Protein AF-A0A356KM88-F1 (afdb_monomer)

Solvent-accessible surface area (backbone atoms only — not comparable to full-atom values): 18244 Å² total; per-residue (Å²): 140,80,83,83,80,78,80,76,78,79,74,81,75,76,65,74,49,44,30,29,30,27,67,32,78,69,39,60,29,12,76,35,85,94,43,61,76,76,49,70,46,41,50,73,47,48,37,40,30,65,42,76,56,96,64,21,31,32,26,71,49,88,92,37,82,29,23,33,57,39,91,41,42,41,86,42,89,49,52,36,36,28,30,65,33,78,65,39,62,25,12,76,37,79,47,92,89,36,58,74,75,49,73,41,52,51,68,48,68,32,28,42,76,46,74,55,88,63,20,34,29,28,45,52,82,90,50,69,33,16,33,59,44,92,44,40,41,80,49,82,50,74,85,58,74,73,72,76,70,69,71,62,73,65,62,73,71,61,60,77,43,58,83,36,47,88,42,31,37,22,37,36,23,40,55,23,25,28,58,88,60,52,69,38,48,61,54,59,14,86,84,77,66,55,35,26,27,60,52,16,41,53,32,46,55,47,37,44,50,60,41,40,32,26,37,22,47,64,49,77,46,73,28,57,84,89,44,80,60,35,44,50,36,62,59,13,43,66,20,52,94,32,65,34,29,41,34,31,40,46,40,65,88,73,50,68,62,63,36,28,36,18,38,33,33,58,86,73,53,36,73,62,16,52,52,52,30,48,57,49,41,55,46,35,24,41,50,60,52,71,56,43,64,89,28,55,67,46,75,43,71,40,89,44,46,34,49,55,17,19,54,72,54,34,68,28,39,37,35,38,28,64,35,38,52,34,20,76,85,51,39,73,72,52,47,56,53,39,44,62,39,66,78

Foldseek 3Di:
DDDDDDPDPPPPDQDFKFKKFFQAQWWFKAPDDVHDGPGIAGGGFMFIFRDDAPQWGFTQAPNDTIITHNVRIGTDPFWKKFFQDQWWFWFPDADPPGDGPGIDGGGDMFGFPDDDPQWTWTGHNPDITITGNVRIDTRCPDPPPPPPPPPCVPVLPALPQLVQAPAEEEEEQPFQQALVLDGGQDDAQPQAGDTFSVLSVLLLVVVCVSSVSNNYHYDYDHHHRPRDHDHLLRSLLSLAPGAAYEYETAAADDLPDKAKEKEAEQPQADPQQLVVRQVLLQQLCCQLVVVDCSRRPYYYYDHTSNNVNNSVHYHHYMYIHSIYCHHNPNDPVSSSSSSVSSD

Sequence (343 aa):
MAAAMVMALGTTVAAQDFSVDVTASSLNVRNGVWGSKLGSVRNGQSFVVRAQSQGWYRIDWSGREAWISGSYASRSSRPIVEVTASSLNARSGPSTGNSILVSLPRGQRYVRLDQSGSWLKIQLDSRQAWIHGDYTRAVSGGATPAPSPTPSPTPAPAPGGSDLAGLDVALDTGHGVTGSGDFDPGAVNRFNGIREYDLNREVGFRVRDLLRARGARVSLNTYPSGSVRRSLFQKGTVARGHDLFVSLHHNAFNDSAQGAEVLVHKTKTTSSSIRLAQLIQDRLVQRIFAGQSRYDRGVKRQSLGVLSGAHSQISTAVLVEGFFLDPSNVTRAKADQWVEAEA

Structure (mmCIF, N/CA/C/O backbone):
data_AF-A0A356KM88-F1
#
_entry.id   AF-A0A356KM88-F1
#
loop_
_atom_site.group_PDB
_atom_site.id
_atom_site.type_symbol
_atom_site.label_atom_id
_atom_site.label_alt_id
_atom_site.label_comp_id
_atom_site.label_asym_id
_atom_site.label_entity_id
_atom_site.label_seq_id
_atom_site.pdbx_PDB_ins_code
_atom_site.Cartn_x
_atom_site.Cartn_y
_atom_site.Cartn_z
_atom_site.occupancy
_atom_site.B_iso_or_equiv
_atom_site.auth_seq_id
_atom_site.auth_comp_id
_atom_site.auth_asym_id
_atom_site.auth_atom_id
_atom_site.pdbx_PDB_model_num
ATOM 1 N N . MET A 1 1 ? -29.422 31.177 -18.848 1.00 38.25 1 MET A N 1
ATOM 2 C CA . MET A 1 1 ? -29.739 30.522 -17.562 1.00 38.25 1 MET A CA 1
ATOM 3 C C . MET A 1 1 ? -28.651 29.499 -17.290 1.00 38.25 1 MET A C 1
ATOM 5 O O . MET A 1 1 ? -28.562 28.537 -18.037 1.00 38.25 1 MET A O 1
ATOM 9 N N . ALA A 1 2 ? -27.769 29.748 -16.323 1.00 29.42 2 ALA A N 1
ATOM 10 C CA . ALA A 1 2 ? -26.700 28.821 -15.956 1.00 29.42 2 ALA A CA 1
ATOM 11 C C . ALA A 1 2 ? -26.960 28.347 -14.525 1.00 29.42 2 ALA A C 1
ATOM 13 O O . ALA A 1 2 ? -27.056 29.159 -13.607 1.00 29.42 2 ALA A O 1
ATOM 14 N N . ALA A 1 3 ? -27.179 27.042 -14.386 1.00 29.38 3 ALA A N 1
ATOM 15 C CA . ALA A 1 3 ? -27.543 26.384 -13.144 1.00 29.38 3 ALA A CA 1
ATOM 16 C C . ALA A 1 3 ? -26.398 26.458 -12.123 1.00 29.38 3 ALA A C 1
ATOM 18 O O . ALA A 1 3 ? -25.257 26.106 -12.421 1.00 29.38 3 ALA A O 1
ATOM 19 N N . ALA A 1 4 ? -26.727 26.896 -10.909 1.00 29.59 4 ALA A N 1
ATOM 20 C CA . ALA A 1 4 ? -25.850 26.817 -9.754 1.00 29.59 4 ALA A CA 1
ATOM 21 C C . ALA A 1 4 ? -25.669 25.344 -9.356 1.00 29.59 4 ALA A C 1
ATOM 23 O O . ALA A 1 4 ? -26.616 24.674 -8.944 1.00 29.59 4 ALA A O 1
ATOM 24 N N . MET A 1 5 ? -24.447 24.835 -9.492 1.00 29.91 5 MET A N 1
ATOM 25 C CA . MET A 1 5 ? -24.063 23.514 -9.009 1.00 29.91 5 MET A CA 1
ATOM 26 C C . MET A 1 5 ? -23.824 23.614 -7.499 1.00 29.91 5 MET A C 1
ATOM 28 O O . MET A 1 5 ? -22.807 24.133 -7.043 1.00 29.91 5 MET A O 1
ATOM 32 N N . VAL A 1 6 ? -24.809 23.169 -6.721 1.00 30.30 6 VAL A N 1
ATOM 33 C CA . VAL A 1 6 ? -24.714 23.043 -5.265 1.00 30.30 6 VAL A CA 1
ATOM 34 C C . VAL A 1 6 ? -23.625 22.016 -4.950 1.00 30.30 6 VAL A C 1
ATOM 36 O O . VAL A 1 6 ? -23.785 20.826 -5.219 1.00 30.30 6 VAL A O 1
ATOM 39 N N . MET A 1 7 ? -22.502 22.471 -4.391 1.00 32.03 7 MET A N 1
ATOM 40 C CA . MET A 1 7 ? -21.515 21.586 -3.777 1.00 32.03 7 MET A CA 1
ATOM 41 C C . MET A 1 7 ? -22.131 20.989 -2.513 1.00 32.03 7 MET A C 1
ATOM 43 O O . MET A 1 7 ? -22.207 21.642 -1.473 1.00 32.03 7 MET A O 1
ATOM 47 N N . ALA A 1 8 ? -22.591 19.743 -2.610 1.00 29.30 8 ALA A N 1
ATOM 48 C CA . ALA A 1 8 ? -22.908 18.943 -1.442 1.00 29.30 8 ALA A CA 1
ATOM 49 C C . ALA A 1 8 ? -21.606 18.711 -0.662 1.00 29.30 8 ALA A C 1
ATOM 51 O O . ALA A 1 8 ? -20.727 17.965 -1.095 1.00 29.30 8 ALA A O 1
ATOM 52 N N . LEU A 1 9 ? -21.474 19.391 0.477 1.00 36.16 9 LEU A N 1
ATOM 53 C CA . LEU A 1 9 ? -20.485 19.069 1.497 1.00 36.16 9 LEU A CA 1
ATOM 54 C C . LEU A 1 9 ? -20.701 17.604 1.883 1.00 36.16 9 LEU A C 1
ATOM 56 O O . LEU A 1 9 ? -21.717 17.260 2.485 1.00 36.16 9 LEU A O 1
ATOM 60 N N . GLY A 1 10 ? -19.772 16.735 1.484 1.00 27.66 10 GLY A N 1
ATOM 61 C CA . GLY A 1 10 ? -19.782 15.332 1.871 1.00 27.66 10 GLY A CA 1
ATOM 62 C C . GLY A 1 10 ? -19.731 15.237 3.391 1.00 27.66 10 GLY A C 1
ATOM 63 O O . GLY A 1 10 ? -18.698 15.487 4.005 1.00 27.66 10 GLY A O 1
ATOM 64 N N . THR A 1 11 ? -20.861 14.900 4.003 1.00 33.84 11 THR A N 1
ATOM 65 C CA . THR A 1 11 ? -20.941 14.565 5.420 1.00 33.84 11 THR A CA 1
ATOM 66 C C . THR A 1 11 ? -20.072 13.337 5.665 1.00 33.84 11 THR A C 1
ATOM 68 O O . THR A 1 11 ? -20.355 12.261 5.134 1.00 33.84 11 THR A O 1
ATOM 71 N N . THR A 1 12 ? -19.019 13.472 6.468 1.00 32.22 12 THR A N 1
ATOM 72 C CA . THR A 1 12 ? -18.294 12.326 7.020 1.00 32.22 12 THR A CA 1
ATOM 73 C C . THR A 1 12 ? -19.253 11.532 7.900 1.00 32.22 12 THR A C 1
ATOM 75 O O . THR A 1 12 ? -19.515 11.907 9.042 1.00 32.22 12 THR A O 1
ATOM 78 N N . VAL A 1 13 ? -19.808 10.443 7.367 1.00 34.88 13 VAL A N 1
ATOM 79 C CA . VAL A 1 13 ? -20.534 9.461 8.173 1.00 34.88 13 VAL A CA 1
ATOM 80 C C . VAL A 1 13 ? -19.501 8.793 9.075 1.00 34.88 13 VAL A C 1
ATOM 82 O O . VAL A 1 13 ? -18.601 8.105 8.594 1.00 34.88 13 VAL A O 1
ATOM 85 N N . ALA A 1 14 ? -19.593 9.033 10.383 1.00 39.81 14 ALA A N 1
ATOM 86 C CA . ALA A 1 14 ? -18.799 8.311 11.366 1.00 39.81 14 ALA A CA 1
ATOM 87 C C . ALA A 1 14 ? -19.046 6.805 11.181 1.00 39.81 14 ALA A C 1
ATOM 89 O O . ALA A 1 14 ? -20.193 6.356 11.224 1.00 39.81 14 ALA A O 1
ATOM 90 N N . ALA A 1 15 ? -17.984 6.038 10.927 1.00 52.94 15 ALA A N 1
ATOM 91 C CA . ALA A 1 15 ? -18.083 4.594 10.757 1.00 52.94 15 ALA A CA 1
ATOM 92 C C . ALA A 1 15 ? -18.734 3.980 12.006 1.00 52.94 15 ALA A C 1
ATOM 94 O O . ALA A 1 15 ? -18.236 4.140 13.118 1.00 52.94 15 ALA A O 1
ATOM 95 N N . GLN A 1 16 ? -19.874 3.318 11.823 1.00 73.19 16 GLN A N 1
ATOM 96 C CA . GLN A 1 16 ? -20.602 2.674 12.908 1.00 73.19 16 GLN A CA 1
ATOM 97 C C . GLN A 1 16 ? -19.819 1.457 13.415 1.00 73.19 16 GLN A C 1
ATOM 99 O O . GLN A 1 16 ? -19.371 0.632 12.614 1.00 73.19 16 GLN A O 1
ATOM 104 N N . ASP A 1 17 ? -19.675 1.338 14.736 1.00 87.56 17 ASP A N 1
ATOM 105 C CA . ASP A 1 17 ? -19.028 0.190 15.372 1.00 87.56 17 ASP A CA 1
ATOM 106 C C . ASP A 1 17 ? -19.738 -1.126 15.013 1.00 87.56 17 ASP A C 1
ATOM 108 O O . ASP A 1 17 ? -20.970 -1.210 14.999 1.00 87.56 17 ASP A O 1
ATOM 112 N N . PHE A 1 18 ? -18.960 -2.182 14.782 1.00 91.06 18 PHE A N 1
ATOM 113 C CA . PHE A 1 18 ? -19.472 -3.542 14.591 1.00 91.06 18 PHE A CA 1
ATOM 114 C C . PHE A 1 18 ? -18.497 -4.575 15.151 1.00 91.06 18 PHE A C 1
ATOM 116 O O . PHE A 1 18 ? -17.322 -4.280 15.357 1.00 91.06 18 PHE A O 1
ATOM 123 N N . SER A 1 19 ? -18.975 -5.786 15.425 1.00 92.69 19 SER A N 1
ATOM 124 C CA . SER A 1 19 ? -18.143 -6.873 15.938 1.00 92.69 19 SER A CA 1
ATOM 125 C C . SER A 1 19 ? -17.649 -7.781 14.809 1.00 92.69 19 SER A C 1
ATOM 127 O O . SER A 1 19 ? -18.313 -7.959 13.782 1.00 92.69 19 SER A O 1
ATOM 129 N N . VAL A 1 20 ? -16.464 -8.359 14.995 1.00 94.44 20 VAL A N 1
ATOM 130 C CA . VAL A 1 20 ? -15.882 -9.372 14.104 1.00 94.44 20 VAL A CA 1
ATOM 131 C C . VAL A 1 20 ? -15.295 -10.525 14.897 1.00 94.44 20 VAL A C 1
ATOM 133 O O . VAL A 1 20 ? -14.865 -10.319 16.027 1.00 94.44 20 VAL A O 1
ATOM 136 N N . ASP A 1 21 ? -15.221 -11.701 14.279 1.00 93.69 21 ASP A N 1
ATOM 137 C CA . ASP A 1 21 ? -14.552 -12.895 14.792 1.00 93.69 21 ASP A CA 1
ATOM 138 C C . ASP A 1 21 ? -13.345 -13.245 13.917 1.00 93.69 21 ASP A C 1
ATOM 140 O O . ASP A 1 21 ? -13.461 -13.328 12.690 1.00 93.69 21 ASP A O 1
ATOM 144 N N . VAL A 1 22 ? -12.187 -13.470 14.538 1.00 93.38 22 VAL A N 1
ATOM 145 C CA . VAL A 1 22 ? -10.956 -13.869 13.844 1.00 93.38 22 VAL A CA 1
ATOM 146 C C . VAL A 1 22 ? -11.098 -15.288 13.295 1.00 93.38 22 VAL A C 1
ATOM 148 O O . VAL A 1 22 ? -11.419 -16.220 14.031 1.00 93.38 22 VAL A O 1
ATOM 151 N N . THR A 1 23 ? -10.801 -15.467 12.008 1.00 87.56 23 THR A N 1
ATOM 152 C CA . THR A 1 23 ? -10.907 -16.760 11.312 1.00 87.56 23 THR A CA 1
ATOM 153 C C . THR A 1 23 ? -9.556 -17.457 11.131 1.00 87.56 23 THR A C 1
ATOM 155 O O . THR A 1 23 ? -9.512 -18.680 11.012 1.00 87.56 23 THR A O 1
ATOM 158 N N . ALA A 1 24 ? -8.433 -16.734 11.180 1.00 73.75 24 ALA A N 1
ATOM 159 C CA . ALA A 1 24 ? -7.099 -17.333 11.083 1.00 73.75 24 ALA A CA 1
ATOM 160 C C . ALA A 1 24 ? -6.630 -17.957 12.406 1.00 73.75 24 ALA A C 1
ATOM 162 O O . ALA A 1 24 ? -6.898 -17.428 13.482 1.00 73.75 24 ALA A O 1
ATOM 163 N N . SER A 1 25 ? -5.847 -19.039 12.336 1.00 79.56 25 SER A N 1
ATOM 164 C CA . SER A 1 25 ? -5.209 -19.658 13.513 1.00 79.56 25 SER A CA 1
ATOM 165 C C . SER A 1 25 ? -4.266 -18.696 14.247 1.00 79.56 25 SER A C 1
ATOM 167 O O . SER A 1 25 ? -4.188 -18.717 15.476 1.00 79.56 25 SER A O 1
ATOM 169 N N . SER A 1 26 ? -3.594 -17.818 13.499 1.00 87.88 26 SER A N 1
ATOM 170 C CA . SER A 1 26 ? -2.797 -16.706 14.010 1.00 87.88 26 SER A CA 1
ATOM 171 C C . SER A 1 26 ? -2.882 -15.522 13.048 1.00 87.88 26 SER A C 1
ATOM 173 O O . SER A 1 26 ? -2.493 -15.625 11.885 1.00 87.88 26 SER A O 1
ATOM 175 N N . LEU A 1 27 ? -3.387 -14.391 13.533 1.00 91.38 27 LEU A N 1
ATOM 176 C CA . LEU A 1 27 ? -3.529 -13.144 12.790 1.00 91.38 27 LEU A CA 1
ATOM 177 C C . LEU A 1 27 ? -2.675 -12.064 13.442 1.00 91.38 27 LEU A C 1
ATOM 179 O O . LEU A 1 27 ? -2.798 -11.792 14.633 1.00 91.38 27 LEU A O 1
ATOM 183 N N . ASN A 1 28 ? -1.802 -11.431 12.663 1.00 91.44 28 ASN A N 1
ATOM 184 C CA . ASN A 1 28 ? -0.959 -10.353 13.167 1.00 91.44 28 ASN A CA 1
ATOM 185 C C . ASN A 1 28 ? -1.796 -9.117 13.516 1.00 91.44 28 ASN A C 1
ATOM 187 O O . ASN A 1 28 ? -2.567 -8.632 12.689 1.00 91.44 28 ASN A O 1
ATOM 191 N N . VAL A 1 29 ? -1.545 -8.573 14.702 1.00 93.50 29 VAL A N 1
ATOM 192 C CA . VAL A 1 29 ? -1.999 -7.246 15.124 1.00 93.50 29 VAL A CA 1
ATOM 193 C C . VAL A 1 29 ? -0.883 -6.253 14.824 1.00 93.50 29 VAL A C 1
ATOM 195 O O . VAL A 1 29 ? 0.285 -6.539 15.106 1.00 93.50 29 VAL A O 1
ATOM 198 N N . ARG A 1 30 ? -1.211 -5.105 14.233 1.00 92.00 30 ARG A N 1
ATOM 199 C CA . ARG A 1 30 ? -0.235 -4.112 13.759 1.00 92.00 30 ARG A CA 1
ATOM 200 C C . ARG A 1 30 ? -0.536 -2.710 14.273 1.00 92.00 30 ARG A C 1
ATOM 202 O O . ARG A 1 30 ? -1.676 -2.398 14.599 1.00 92.00 30 ARG A O 1
ATOM 209 N N . ASN A 1 31 ? 0.488 -1.860 14.318 1.00 85.38 31 ASN A N 1
ATOM 210 C CA . ASN A 1 31 ? 0.371 -0.453 14.737 1.00 85.38 31 ASN A CA 1
ATOM 211 C C . ASN A 1 31 ? -0.160 0.485 13.639 1.00 85.38 31 ASN A C 1
ATOM 213 O O . ASN A 1 31 ? -0.191 1.696 13.817 1.00 85.38 31 ASN A O 1
ATOM 217 N N . GLY A 1 32 ? -0.549 -0.076 12.502 1.00 79.31 32 GLY A N 1
ATOM 218 C CA . GLY A 1 32 ? -1.025 0.627 11.327 1.00 79.31 32 GLY A CA 1
ATOM 219 C C . GLY A 1 32 ? -1.364 -0.387 10.247 1.00 79.31 32 GLY A C 1
ATOM 220 O O . GLY A 1 32 ? -0.965 -1.557 10.329 1.00 79.31 32 GLY A O 1
ATOM 221 N N . VAL A 1 33 ? -2.068 0.063 9.218 1.00 71.62 33 VAL A N 1
ATOM 222 C CA . VAL A 1 33 ? -2.263 -0.733 8.010 1.00 71.62 33 VAL A CA 1
ATOM 223 C C . VAL A 1 33 ? -0.889 -1.055 7.412 1.00 71.62 33 VAL A C 1
ATOM 225 O O . VAL A 1 33 ? -0.062 -0.165 7.241 1.00 71.62 33 VAL A O 1
ATOM 228 N N . TRP A 1 34 ? -0.587 -2.345 7.217 1.00 59.66 34 TRP A N 1
ATOM 229 C CA . TRP A 1 34 ? 0.739 -2.839 6.786 1.00 59.66 34 TRP A CA 1
ATOM 230 C C . TRP A 1 34 ? 1.930 -2.459 7.691 1.00 59.66 34 TRP A C 1
ATOM 232 O O . TRP A 1 34 ? 3.086 -2.709 7.330 1.00 59.66 34 TRP A O 1
ATOM 242 N N . GLY A 1 35 ? 1.650 -1.907 8.876 1.00 65.06 35 GLY A N 1
ATOM 243 C CA . GLY A 1 35 ? 2.635 -1.433 9.843 1.00 65.06 35 GLY A CA 1
ATOM 244 C C . GLY A 1 35 ? 3.393 -2.556 10.551 1.00 65.06 35 GLY A C 1
ATOM 245 O O . GLY A 1 35 ? 3.260 -3.747 10.246 1.00 65.06 35 GLY A O 1
ATOM 246 N N . SER A 1 36 ? 4.200 -2.190 11.539 1.00 78.31 36 SER A N 1
ATOM 247 C CA . SER A 1 36 ? 4.955 -3.144 12.349 1.00 78.31 36 SER A CA 1
ATOM 248 C C . SER A 1 36 ? 4.024 -4.057 13.146 1.00 78.31 36 SER A C 1
ATOM 250 O O . SER A 1 36 ? 2.970 -3.641 13.633 1.00 78.31 36 SER A O 1
ATOM 252 N N . LYS A 1 37 ? 4.420 -5.327 13.287 1.00 88.94 37 LYS A N 1
ATOM 253 C CA . LYS A 1 37 ? 3.703 -6.304 14.113 1.00 88.94 37 LYS A CA 1
ATOM 254 C C . LYS A 1 37 ? 3.825 -5.908 15.588 1.00 88.94 37 LYS A C 1
ATOM 256 O O . LYS A 1 37 ? 4.931 -5.826 16.106 1.00 88.94 37 LYS A O 1
ATOM 261 N N . LEU A 1 38 ? 2.686 -5.712 16.247 1.00 88.12 38 LEU A N 1
ATOM 262 C CA . LEU A 1 38 ? 2.570 -5.515 17.696 1.00 88.12 38 LEU A CA 1
ATOM 263 C C . LEU A 1 38 ? 2.395 -6.840 18.443 1.00 88.12 38 LEU A C 1
ATOM 265 O O . LEU A 1 38 ? 2.815 -6.977 19.587 1.00 88.12 38 LEU A O 1
ATOM 269 N N . GLY A 1 39 ? 1.756 -7.815 17.798 1.00 91.19 39 GLY A N 1
ATOM 270 C CA . GLY A 1 39 ? 1.409 -9.092 18.405 1.00 91.19 39 GLY A CA 1
ATOM 271 C C . GLY A 1 39 ? 0.589 -9.955 17.456 1.00 91.19 39 GLY A C 1
ATOM 272 O O . GLY A 1 39 ? 0.636 -9.777 16.235 1.00 91.19 39 GLY A O 1
ATOM 273 N N . SER A 1 40 ? -0.163 -10.901 18.007 1.00 92.25 40 SER A N 1
ATOM 274 C CA . SER A 1 40 ? -1.085 -11.734 17.237 1.00 92.25 40 SER A CA 1
ATOM 275 C C . SER A 1 40 ? -2.317 -12.117 18.043 1.00 92.25 40 SER A C 1
ATOM 277 O O . SER A 1 40 ? -2.232 -12.286 19.257 1.00 92.25 40 SER A O 1
ATOM 279 N N . VAL A 1 41 ? -3.421 -12.321 17.336 1.00 93.06 41 VAL A N 1
ATOM 280 C CA . VAL A 1 41 ? -4.688 -12.858 17.839 1.00 93.06 41 VAL A CA 1
ATOM 281 C C . VAL A 1 41 ? -4.972 -14.201 17.170 1.00 93.06 41 VAL A C 1
ATOM 283 O O . VAL A 1 41 ? -4.368 -14.536 16.151 1.00 93.06 41 VAL A O 1
ATOM 286 N N . ARG A 1 42 ? -5.839 -15.006 17.772 1.00 92.12 42 ARG A N 1
ATOM 287 C CA . ARG A 1 42 ? -6.117 -16.395 17.397 1.00 92.12 42 ARG A CA 1
ATOM 288 C C . ARG A 1 42 ? -7.546 -16.558 16.900 1.00 92.12 42 ARG A C 1
ATOM 290 O O . ARG A 1 42 ? -8.405 -15.716 17.158 1.00 92.12 42 ARG A O 1
ATOM 297 N N . ASN A 1 43 ? -7.784 -17.679 16.230 1.00 91.88 43 ASN A N 1
ATOM 298 C CA . ASN A 1 43 ? -9.102 -18.074 15.751 1.00 91.88 43 ASN A CA 1
ATOM 299 C C . ASN A 1 43 ? -10.139 -18.028 16.890 1.00 91.88 43 ASN A C 1
ATOM 301 O O . ASN A 1 43 ? -9.851 -18.428 18.020 1.00 91.88 43 ASN A O 1
ATOM 305 N N . GLY A 1 44 ? -11.326 -17.504 16.585 1.00 88.62 44 GLY A N 1
ATOM 306 C CA . GLY A 1 44 ? -12.452 -17.401 17.512 1.00 88.62 44 GLY A CA 1
ATOM 307 C C . GLY A 1 44 ? -12.412 -16.195 18.452 1.00 88.62 44 GLY A C 1
ATOM 308 O O . GLY A 1 44 ? -13.394 -15.946 19.146 1.00 88.62 44 GLY A O 1
ATOM 309 N N . GLN A 1 45 ? -11.324 -15.418 18.479 1.00 94.00 45 GLN A N 1
ATOM 310 C CA . GLN A 1 45 ? -11.303 -14.169 19.239 1.00 94.00 45 GLN A CA 1
ATOM 311 C C . GLN A 1 45 ? -12.142 -13.095 18.542 1.00 94.00 45 GLN A C 1
ATOM 313 O O . GLN A 1 45 ? -11.994 -12.873 17.340 1.00 94.00 45 GLN A O 1
ATOM 318 N N . SER A 1 46 ? -12.990 -12.412 19.308 1.00 93.94 46 SER A N 1
ATOM 319 C CA . SER A 1 46 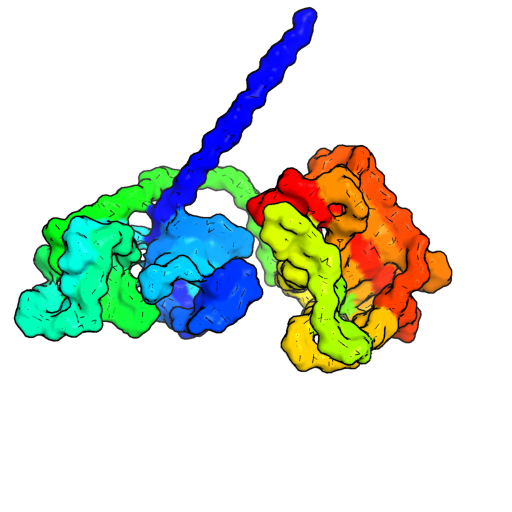? -13.872 -11.359 18.805 1.00 93.94 46 SER A CA 1
ATOM 320 C C . SER A 1 46 ? -13.368 -9.951 19.132 1.00 93.94 46 SER A C 1
ATOM 322 O O . SER A 1 46 ? -12.894 -9.704 20.239 1.00 93.94 46 SER A O 1
ATOM 324 N N . PHE A 1 47 ? -13.541 -9.003 18.210 1.00 94.19 47 PHE A N 1
ATOM 325 C CA . PHE A 1 47 ? -13.137 -7.605 18.396 1.00 94.19 47 PHE A CA 1
ATOM 326 C C . PHE A 1 47 ? -14.219 -6.626 17.957 1.00 94.19 47 PHE A C 1
ATOM 328 O O . PHE A 1 47 ? -14.984 -6.899 17.032 1.00 94.19 47 PHE A O 1
ATOM 335 N N . VAL A 1 48 ? -14.255 -5.466 18.615 1.00 92.88 48 VAL A N 1
ATOM 336 C CA . VAL A 1 48 ? -15.025 -4.309 18.152 1.00 92.88 48 VAL A CA 1
ATOM 337 C C . VAL A 1 48 ? -14.195 -3.581 17.103 1.00 92.88 48 VAL A C 1
ATOM 339 O O . VAL A 1 48 ? -13.058 -3.191 17.367 1.00 92.88 48 VAL A O 1
ATOM 342 N N . VAL A 1 49 ? -14.763 -3.384 15.920 1.00 92.69 49 VAL A N 1
ATOM 343 C CA . VAL A 1 49 ? -14.167 -2.598 14.844 1.00 92.69 49 VAL A CA 1
ATOM 344 C C . VAL A 1 49 ? -14.679 -1.169 14.931 1.00 92.69 49 VAL A C 1
ATOM 346 O O . VAL A 1 49 ? -15.882 -0.929 14.863 1.00 92.69 49 VAL A O 1
ATOM 349 N N . ARG A 1 50 ? -13.743 -0.228 15.073 1.00 87.00 50 ARG A N 1
ATOM 350 C CA . ARG A 1 50 ? -13.984 1.215 15.267 1.00 87.00 50 ARG A CA 1
ATOM 351 C C . ARG A 1 50 ? -13.720 2.041 14.009 1.00 87.00 50 ARG A C 1
ATOM 353 O O . ARG A 1 50 ? -14.010 3.232 13.970 1.00 87.00 50 ARG A O 1
ATOM 360 N N . ALA A 1 51 ? -13.052 1.448 13.024 1.00 81.69 51 ALA A N 1
ATOM 361 C CA . ALA A 1 51 ? -12.857 1.994 11.687 1.00 81.69 51 ALA A CA 1
ATOM 362 C C . ALA A 1 51 ? -12.405 0.880 10.742 1.00 81.69 51 ALA A C 1
ATOM 364 O O . ALA A 1 51 ? -11.898 -0.158 11.173 1.00 81.69 51 ALA A O 1
ATOM 365 N N . GLN A 1 52 ? -12.544 1.120 9.446 1.00 82.31 52 GLN A N 1
ATOM 366 C CA . GLN A 1 52 ? -11.972 0.274 8.411 1.00 82.31 52 GLN A CA 1
ATOM 367 C C . GLN A 1 52 ? -11.120 1.147 7.497 1.00 82.31 52 GLN A C 1
ATOM 369 O O . GLN A 1 52 ? -11.483 2.289 7.224 1.00 82.31 52 GLN A O 1
ATOM 374 N N . SER A 1 53 ? -9.995 0.617 7.034 1.00 71.75 53 SER A N 1
ATOM 375 C CA . SER A 1 53 ? -9.157 1.272 6.034 1.00 71.75 53 SER A CA 1
ATOM 376 C C . SER A 1 53 ? -8.403 0.206 5.252 1.00 71.75 53 SER A C 1
ATOM 378 O O . SER A 1 53 ? -7.773 -0.658 5.858 1.00 71.75 53 SER A O 1
ATOM 380 N N . GLN A 1 54 ? -8.490 0.239 3.920 1.00 58.03 54 GLN A N 1
ATOM 381 C CA . GLN A 1 54 ? -7.663 -0.582 3.020 1.00 58.03 54 GLN A CA 1
ATOM 382 C C . GLN A 1 54 ? -7.738 -2.101 3.289 1.00 58.03 54 GLN A C 1
ATOM 384 O O . GLN A 1 54 ? -6.733 -2.808 3.260 1.00 58.03 54 GLN A O 1
ATOM 389 N N . GLY A 1 55 ? -8.923 -2.616 3.634 1.00 72.62 55 GLY A N 1
ATOM 390 C CA . GLY A 1 55 ? -9.109 -4.032 3.984 1.00 72.62 55 GLY A CA 1
ATOM 391 C C . GLY A 1 55 ? -8.587 -4.419 5.374 1.00 72.62 55 GLY A C 1
ATOM 392 O O . GLY A 1 55 ? -8.569 -5.600 5.714 1.00 72.62 55 GLY A O 1
ATOM 393 N N . TRP A 1 56 ? -8.186 -3.450 6.196 1.00 85.94 56 TRP A N 1
ATOM 394 C CA . TRP A 1 56 ? -7.840 -3.636 7.601 1.00 85.94 56 TRP A CA 1
ATOM 395 C C . TRP A 1 56 ? -8.932 -3.078 8.504 1.00 85.94 56 TRP A C 1
ATOM 397 O O . TRP A 1 56 ? -9.555 -2.051 8.225 1.00 85.94 56 TRP A O 1
ATOM 407 N N . TYR A 1 57 ? -9.141 -3.756 9.624 1.00 93.88 57 TYR A N 1
ATOM 408 C CA . TYR A 1 57 ? -10.036 -3.328 10.682 1.00 93.88 57 TYR A CA 1
ATOM 409 C C . TYR A 1 57 ? -9.225 -2.720 11.812 1.00 93.88 57 TYR A C 1
ATOM 411 O O . TYR A 1 57 ? -8.319 -3.362 12.352 1.00 93.88 57 TYR A O 1
ATOM 419 N N . ARG A 1 58 ? -9.572 -1.483 12.169 1.00 92.94 58 ARG A N 1
ATOM 420 C CA . ARG A 1 58 ? -9.076 -0.839 13.376 1.00 92.94 58 ARG A CA 1
ATOM 421 C C . ARG A 1 58 ? -9.873 -1.364 14.558 1.00 92.94 58 ARG A C 1
ATOM 423 O O . ARG A 1 58 ? -11.086 -1.156 14.629 1.00 92.94 58 ARG A O 1
ATOM 430 N N . ILE A 1 59 ? -9.180 -2.030 15.461 1.00 93.06 59 ILE A N 1
ATOM 431 C CA . ILE A 1 59 ? -9.720 -2.624 16.676 1.00 93.06 59 ILE A CA 1
ATOM 432 C C . ILE A 1 59 ? -9.142 -1.917 17.899 1.00 93.06 59 ILE A C 1
ATOM 434 O O . ILE A 1 59 ? -8.032 -1.383 17.852 1.00 93.06 59 ILE A O 1
ATOM 438 N N . ASP A 1 60 ? -9.880 -1.960 19.002 1.00 83.69 60 ASP A N 1
ATOM 439 C CA . ASP A 1 60 ? -9.296 -1.722 20.318 1.00 83.69 60 ASP A CA 1
ATOM 440 C C . ASP A 1 60 ? -8.605 -3.012 20.780 1.00 83.69 60 ASP A C 1
ATOM 442 O O . ASP A 1 60 ? -9.232 -4.069 20.867 1.00 83.69 60 ASP A O 1
ATOM 446 N N . TRP A 1 61 ? -7.304 -2.932 21.051 1.00 84.75 61 TRP A N 1
ATOM 447 C CA . TRP A 1 61 ? -6.475 -4.053 21.490 1.00 84.75 61 TRP A CA 1
ATOM 448 C C . TRP A 1 61 ? -5.582 -3.599 22.644 1.00 84.75 61 TRP A C 1
ATOM 450 O O . TRP A 1 61 ? -4.752 -2.711 22.481 1.00 84.75 61 TRP A O 1
ATOM 460 N N . SER A 1 62 ? -5.748 -4.167 23.835 1.00 73.44 62 SER A N 1
ATOM 461 C CA . SER A 1 62 ? -5.038 -3.776 25.065 1.00 73.44 62 SER A CA 1
ATOM 462 C C . SER A 1 62 ? -5.191 -2.300 25.428 1.00 73.44 62 SER A C 1
ATOM 464 O O . SER A 1 62 ? -4.234 -1.661 25.863 1.00 73.44 62 SER A O 1
ATOM 466 N N . GLY A 1 63 ? -6.384 -1.737 25.218 1.00 71.56 63 GLY A N 1
ATOM 467 C CA . GLY A 1 63 ? -6.666 -0.328 25.513 1.00 71.56 63 GLY A CA 1
ATOM 468 C C . GLY A 1 63 ? -5.979 0.671 24.573 1.00 71.56 63 GLY A C 1
ATOM 469 O O . GLY A 1 63 ? -5.949 1.858 24.883 1.00 71.56 63 GLY A O 1
ATOM 470 N N . ARG A 1 64 ? -5.434 0.208 23.441 1.00 79.19 64 ARG A N 1
ATOM 471 C CA . ARG A 1 64 ? -4.866 1.039 22.370 1.00 79.19 64 ARG A CA 1
ATOM 472 C C . ARG A 1 64 ? -5.475 0.673 21.024 1.00 79.19 64 ARG A C 1
ATOM 474 O O . ARG A 1 64 ? -5.930 -0.451 20.822 1.00 79.19 64 ARG A O 1
ATOM 481 N N . GLU A 1 65 ? -5.422 1.613 20.090 1.00 86.44 65 GLU A N 1
ATOM 482 C CA . GLU A 1 65 ? -5.811 1.349 18.709 1.00 86.44 65 GLU A CA 1
ATOM 483 C C . GLU A 1 65 ? -4.786 0.429 18.030 1.00 86.44 65 GLU A C 1
ATOM 485 O O . GLU A 1 65 ? -3.572 0.631 18.133 1.00 86.44 65 GLU A O 1
ATOM 490 N N . ALA A 1 66 ? -5.277 -0.579 17.316 1.00 93.25 66 ALA A N 1
ATOM 491 C CA . ALA A 1 66 ? -4.459 -1.476 16.514 1.00 93.25 66 ALA A CA 1
ATOM 492 C C . ALA A 1 66 ? -5.209 -1.943 15.263 1.00 93.25 66 ALA A C 1
ATOM 494 O O . ALA A 1 66 ? -6.412 -1.739 15.127 1.00 93.25 66 ALA A O 1
ATOM 495 N N . TRP A 1 67 ? -4.494 -2.584 14.342 1.00 93.75 67 TRP A N 1
ATOM 496 C CA . TRP A 1 67 ? -5.028 -3.000 13.049 1.00 93.75 67 TRP A CA 1
ATOM 497 C C . TRP A 1 67 ? -4.864 -4.501 12.831 1.00 93.75 67 TRP A C 1
ATOM 499 O O . TRP A 1 67 ? -3.779 -5.053 13.028 1.00 93.75 67 TRP A O 1
ATOM 509 N N . ILE A 1 68 ? -5.933 -5.150 12.373 1.00 93.94 68 ILE A N 1
ATOM 510 C CA . ILE A 1 68 ? -5.932 -6.540 11.900 1.00 93.94 68 ILE A CA 1
ATOM 511 C C . ILE A 1 68 ? -6.427 -6.596 10.457 1.00 93.94 68 ILE A C 1
ATOM 513 O O . ILE A 1 68 ? -7.214 -5.753 10.033 1.00 93.94 68 ILE A O 1
ATOM 517 N N . SER A 1 69 ? -5.965 -7.574 9.683 1.00 88.25 69 SER A N 1
ATOM 518 C CA . SER A 1 69 ? -6.437 -7.734 8.306 1.00 88.25 69 SER A CA 1
ATOM 519 C C . SER A 1 69 ? -7.868 -8.276 8.316 1.00 88.25 69 SER A C 1
ATOM 521 O O . SER A 1 69 ? -8.141 -9.319 8.912 1.00 88.25 69 SER A O 1
ATOM 523 N N . GLY A 1 70 ? -8.773 -7.560 7.649 1.00 87.88 70 GLY A N 1
ATOM 524 C CA . GLY A 1 70 ? -10.184 -7.914 7.528 1.00 87.88 70 GLY A CA 1
ATOM 525 C C . GLY A 1 70 ? -10.412 -9.207 6.747 1.00 87.88 70 GLY A C 1
ATOM 526 O O . GLY A 1 70 ? -11.380 -9.903 7.014 1.00 87.88 70 GLY A O 1
ATOM 527 N N . SER A 1 71 ? -9.483 -9.611 5.874 1.00 81.94 71 SER A N 1
ATOM 528 C CA . SER A 1 71 ? -9.540 -10.898 5.157 1.00 81.94 71 SER A CA 1
ATOM 529 C C . SER A 1 71 ? -9.495 -12.119 6.084 1.00 81.94 71 SER A C 1
ATOM 531 O O . SER A 1 71 ? -9.872 -13.215 5.682 1.00 81.94 71 SER A O 1
ATOM 533 N N . TYR A 1 72 ? -9.035 -11.933 7.323 1.00 87.94 72 TYR A N 1
ATOM 534 C CA . TYR A 1 72 ? -8.956 -12.972 8.352 1.00 87.94 72 TYR A CA 1
ATOM 535 C C . TYR A 1 72 ? -9.914 -12.704 9.520 1.00 87.94 72 TYR A C 1
ATOM 537 O O . TYR A 1 72 ? -9.691 -13.181 10.638 1.00 87.94 72 TYR A O 1
ATOM 545 N N . ALA A 1 73 ? -10.965 -11.922 9.272 1.00 91.12 73 ALA A N 1
ATOM 546 C CA . ALA A 1 73 ? -12.009 -11.613 10.229 1.00 91.12 73 ALA A CA 1
ATOM 547 C C . ALA A 1 73 ? -13.386 -11.674 9.550 1.00 91.12 73 ALA A C 1
ATOM 549 O O . ALA A 1 73 ? -13.581 -11.186 8.443 1.00 91.12 73 ALA A O 1
ATOM 550 N N . SER A 1 74 ? -14.359 -12.276 10.223 1.00 89.88 74 SER A N 1
ATOM 551 C CA . SER A 1 74 ? -15.741 -12.381 9.746 1.00 89.88 74 SER A CA 1
ATOM 552 C C . SER A 1 74 ? -16.648 -11.486 10.577 1.00 89.88 74 SER A C 1
ATOM 554 O O . SER A 1 74 ? -16.445 -11.355 11.782 1.00 89.88 74 SER A O 1
ATOM 556 N N . ARG A 1 75 ? -17.633 -10.831 9.954 1.00 90.25 75 ARG A N 1
ATOM 557 C CA . ARG A 1 75 ? -18.580 -9.975 10.682 1.00 90.25 75 ARG A CA 1
ATOM 558 C C . ARG A 1 75 ? -19.422 -10.829 11.630 1.00 90.25 75 ARG A C 1
ATOM 560 O O . ARG A 1 75 ? -19.958 -11.854 11.221 1.00 90.25 75 ARG A O 1
ATOM 567 N N . SER A 1 76 ? -19.540 -10.385 12.875 1.00 89.38 76 SER A N 1
ATOM 568 C CA . SER A 1 76 ? -20.274 -11.078 13.930 1.00 89.38 76 SER A CA 1
ATOM 569 C C . SER A 1 76 ? -21.589 -10.354 14.227 1.00 89.38 76 SER A C 1
ATOM 571 O O . SER A 1 76 ? -21.687 -9.135 14.093 1.00 89.38 76 SER A O 1
ATOM 573 N N . SER A 1 77 ? -22.612 -11.101 14.641 1.00 89.12 77 SER A N 1
ATOM 574 C CA . SER A 1 77 ? -23.868 -10.549 15.174 1.00 89.12 77 SER A CA 1
ATOM 575 C C . SER A 1 77 ? -23.810 -10.334 16.690 1.00 89.12 77 SER A C 1
ATOM 577 O O . SER A 1 77 ? -24.799 -9.937 17.308 1.00 89.12 77 SER A O 1
ATOM 579 N N . ARG A 1 78 ? -22.652 -10.603 17.312 1.00 90.19 78 ARG A N 1
ATOM 580 C CA . ARG A 1 78 ? -22.471 -10.463 18.756 1.00 90.19 78 ARG A CA 1
ATOM 581 C C . ARG A 1 78 ? -22.649 -9.004 19.197 1.00 90.19 78 ARG A C 1
ATOM 583 O O . ARG A 1 78 ? -22.021 -8.121 18.603 1.00 90.19 78 ARG A O 1
ATOM 590 N N . PRO A 1 79 ? -23.439 -8.744 20.255 1.00 92.38 79 PRO A N 1
ATOM 591 C CA . PRO A 1 79 ? -23.656 -7.398 20.769 1.00 92.38 79 PRO A CA 1
ATOM 592 C C . PRO A 1 79 ? -22.366 -6.736 21.247 1.00 92.38 79 PRO A C 1
ATOM 594 O O . PRO A 1 79 ? -21.442 -7.405 21.713 1.00 92.38 79 PRO A O 1
ATOM 597 N N . ILE A 1 80 ? -22.341 -5.408 21.197 1.00 92.62 80 ILE A N 1
ATOM 598 C CA . ILE A 1 80 ? -21.263 -4.590 21.752 1.00 92.62 80 ILE A CA 1
ATOM 599 C C . ILE A 1 80 ? -21.774 -3.929 23.028 1.00 92.62 80 I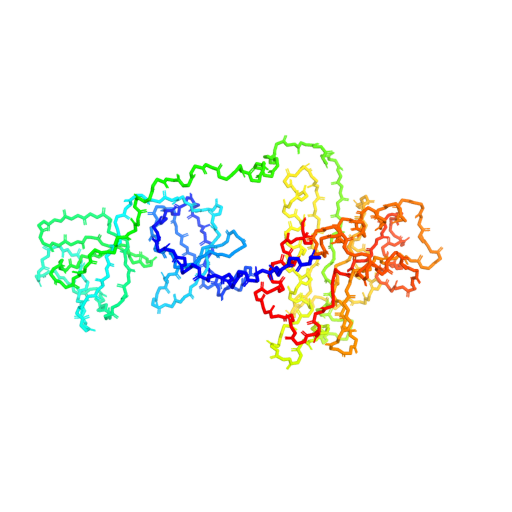LE A C 1
ATOM 601 O O . ILE A 1 80 ? -22.892 -3.412 23.068 1.00 92.62 80 ILE A O 1
ATOM 605 N N . VAL A 1 81 ? -20.947 -3.931 24.067 1.00 94.00 81 VAL A N 1
ATOM 606 C CA . VAL A 1 81 ? -21.222 -3.239 25.328 1.00 94.00 81 VAL A CA 1
ATOM 607 C C . VAL A 1 81 ? -20.144 -2.208 25.609 1.00 94.00 81 VAL A C 1
ATOM 609 O O . VAL A 1 81 ? -18.963 -2.469 25.394 1.00 94.00 81 VAL A O 1
ATOM 612 N N . GLU A 1 82 ? -20.552 -1.034 26.079 1.00 92.44 82 GLU A N 1
ATOM 613 C CA . GLU A 1 82 ? -19.661 0.049 26.494 1.00 92.44 82 GLU A CA 1
ATOM 614 C C . GLU A 1 82 ? -19.692 0.199 28.012 1.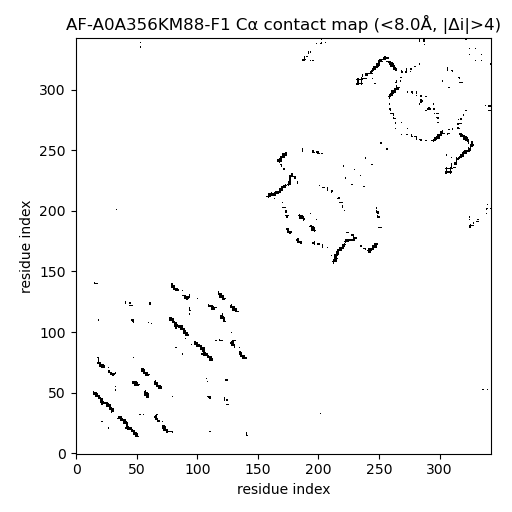00 92.44 82 GLU A C 1
ATOM 616 O O . GLU A 1 82 ? -20.770 0.241 28.605 1.00 92.44 82 GLU A O 1
ATOM 621 N N . VAL A 1 83 ? -18.521 0.310 28.635 1.00 93.75 83 VAL A N 1
ATOM 622 C CA . VAL A 1 83 ? -18.381 0.523 30.079 1.00 93.75 83 VAL A CA 1
ATOM 623 C C . VAL A 1 83 ? -18.841 1.932 30.458 1.00 93.75 83 VAL A C 1
ATOM 625 O O . VAL A 1 83 ? -18.349 2.923 29.918 1.00 93.75 83 VAL A O 1
ATOM 628 N N . THR A 1 84 ? -19.758 2.040 31.419 1.00 92.94 84 THR A N 1
ATOM 629 C CA . THR A 1 84 ? -20.278 3.322 31.921 1.00 92.94 84 THR A CA 1
ATOM 630 C C . THR A 1 84 ? -19.665 3.725 33.264 1.00 92.94 84 THR A C 1
ATOM 632 O O . THR A 1 84 ? -19.588 4.916 33.554 1.00 92.94 84 THR A O 1
ATOM 635 N N . ALA A 1 85 ? -19.172 2.794 34.082 1.00 87.19 85 ALA A N 1
ATOM 636 C CA . ALA A 1 85 ? -18.467 3.134 35.323 1.00 87.19 85 ALA A CA 1
ATOM 637 C C . ALA A 1 85 ? -17.078 3.739 35.047 1.00 87.19 85 ALA A C 1
ATOM 639 O O . ALA A 1 85 ? -16.453 3.413 34.045 1.00 87.19 85 ALA A O 1
ATOM 640 N N . SER A 1 86 ? -16.572 4.593 35.947 1.00 83.56 86 SER A N 1
ATOM 641 C CA . SER A 1 86 ? -15.198 5.132 35.876 1.00 83.56 86 SER A CA 1
ATOM 642 C C . SER A 1 86 ? -14.130 4.032 35.903 1.00 83.56 86 SER A C 1
ATOM 644 O O . SER A 1 86 ? -13.083 4.170 35.276 1.00 83.56 86 SER A O 1
ATOM 646 N N . SER A 1 87 ? -14.422 2.944 36.614 1.00 87.44 87 SER A N 1
ATOM 647 C CA . SER A 1 87 ? -13.583 1.763 36.784 1.00 87.44 87 SER A CA 1
ATOM 648 C C . SER A 1 87 ? -14.504 0.561 37.003 1.00 87.44 87 SER A C 1
ATOM 650 O O . SER A 1 87 ? -15.292 0.554 37.951 1.00 87.44 87 SER A O 1
ATOM 652 N N . LEU A 1 88 ? -14.455 -0.430 36.111 1.00 93.69 88 LEU A N 1
ATOM 653 C CA . LEU A 1 88 ? -15.280 -1.637 36.164 1.00 93.69 88 LEU A CA 1
ATOM 654 C C . LEU A 1 88 ? -14.407 -2.883 36.282 1.00 93.69 88 LEU A C 1
ATOM 656 O O . LEU A 1 88 ? -13.652 -3.222 35.376 1.00 93.69 88 LEU A O 1
ATOM 660 N N . ASN A 1 89 ? -14.565 -3.618 37.379 1.00 95.69 89 ASN A N 1
ATOM 661 C CA . ASN A 1 89 ? -13.851 -4.873 37.584 1.00 95.69 89 ASN A CA 1
ATOM 662 C C . ASN A 1 89 ? -14.339 -5.959 36.616 1.00 95.69 89 ASN A C 1
ATOM 664 O O . ASN A 1 89 ? -15.499 -6.371 36.670 1.00 95.69 89 ASN A O 1
ATOM 668 N N . ALA A 1 90 ? -13.423 -6.477 35.801 1.00 94.88 90 ALA A N 1
ATOM 669 C CA . ALA A 1 90 ? -13.612 -7.684 35.013 1.00 94.88 90 ALA A CA 1
ATOM 670 C C . ALA A 1 90 ? -13.056 -8.886 35.780 1.00 94.88 90 ALA A C 1
ATOM 672 O O . ALA A 1 90 ? -11.902 -8.887 36.215 1.00 94.88 90 ALA A O 1
ATOM 673 N N . ARG A 1 91 ? -13.887 -9.907 35.976 1.00 97.31 91 ARG A N 1
ATOM 674 C CA . ARG A 1 91 ? -13.640 -11.028 36.888 1.00 97.31 91 ARG A CA 1
ATOM 675 C C . ARG A 1 91 ? -13.519 -12.358 36.156 1.00 97.31 91 ARG A C 1
ATOM 677 O O . ARG A 1 91 ? -13.931 -12.490 35.006 1.00 97.31 91 ARG A O 1
ATOM 684 N N . SER A 1 92 ? -12.969 -13.356 36.841 1.00 95.00 92 SER A N 1
ATOM 685 C CA . SER A 1 92 ? -12.819 -14.726 36.329 1.00 95.00 92 SER A CA 1
ATOM 686 C C . SER A 1 92 ? -14.142 -15.487 36.181 1.00 95.00 92 SER A C 1
ATOM 688 O O . SER A 1 92 ? -14.210 -16.427 35.393 1.00 95.00 92 SER A O 1
ATOM 690 N N . GLY A 1 93 ? -15.210 -15.050 36.853 1.00 95.19 93 GLY A N 1
ATOM 691 C CA . GLY A 1 93 ? -16.538 -15.662 36.787 1.00 95.19 93 GLY A CA 1
ATOM 692 C C . GLY A 1 93 ? -17.669 -14.673 37.114 1.00 95.19 93 GLY A C 1
ATOM 693 O O . GLY A 1 93 ? -17.390 -13.568 37.592 1.00 95.19 93 GLY A O 1
ATOM 694 N N . PRO A 1 94 ? -18.941 -15.061 36.904 1.00 97.06 94 PRO A N 1
ATOM 695 C CA . PRO A 1 94 ? -20.116 -14.199 37.057 1.00 97.06 94 PRO A CA 1
ATOM 696 C C . PRO A 1 94 ? -20.538 -14.025 38.531 1.00 97.06 94 PRO A C 1
ATOM 698 O O . PRO A 1 94 ? -21.651 -14.363 38.923 1.00 97.06 94 PRO A O 1
ATOM 701 N N . SER A 1 95 ? -19.626 -13.551 39.385 1.00 94.56 95 SER A N 1
ATOM 702 C CA . SER A 1 95 ? -19.903 -13.254 40.800 1.00 94.56 95 SER A CA 1
ATOM 703 C C . SER A 1 95 ? -18.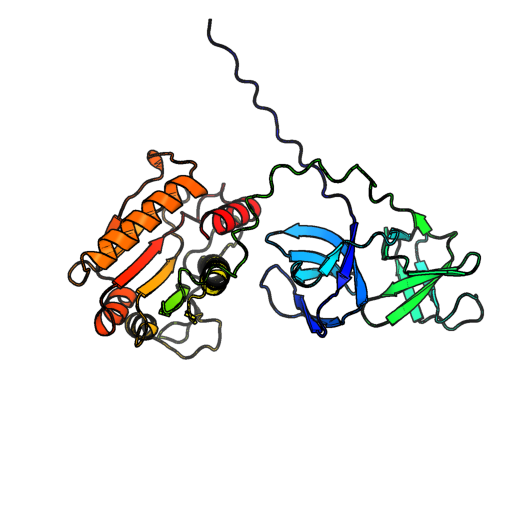867 -12.288 41.377 1.00 94.56 95 SER A C 1
ATOM 705 O O . SER A 1 95 ? -17.708 -12.278 40.959 1.00 94.56 95 SER A O 1
ATOM 707 N N . THR A 1 96 ? -19.263 -11.504 42.381 1.00 91.81 96 THR A N 1
ATOM 708 C CA . THR A 1 96 ? -18.372 -10.611 43.137 1.00 91.81 96 THR A CA 1
ATOM 709 C C . THR A 1 96 ? -17.321 -11.363 43.956 1.00 91.81 96 THR A C 1
ATOM 711 O O . THR A 1 96 ? -16.290 -10.772 44.276 1.00 91.81 96 THR A O 1
ATOM 714 N N . GLY A 1 97 ? -17.535 -12.654 44.238 1.00 92.50 97 GLY A N 1
ATOM 715 C CA . GLY A 1 97 ? -16.556 -13.527 44.894 1.00 92.50 97 GLY A CA 1
ATOM 716 C C . GLY A 1 97 ? -15.440 -14.032 43.971 1.00 92.50 97 GLY A C 1
ATOM 717 O O . GLY A 1 97 ? -14.420 -14.512 44.453 1.00 92.50 97 GLY A O 1
ATOM 718 N N . ASN A 1 98 ? -15.596 -13.908 42.647 1.00 95.69 98 ASN A N 1
ATOM 719 C CA . ASN A 1 98 ? -14.560 -14.312 41.698 1.00 95.69 98 ASN A CA 1
ATOM 720 C C . ASN A 1 98 ? -13.410 -13.302 41.648 1.00 95.69 98 ASN A C 1
ATOM 722 O O . ASN A 1 98 ? -13.618 -12.086 41.762 1.00 95.69 98 ASN A O 1
ATOM 726 N N . SER A 1 99 ? -12.199 -13.811 41.409 1.00 93.25 99 SER A N 1
ATOM 727 C CA . SER A 1 99 ? -10.982 -13.003 41.318 1.00 93.25 99 SER A CA 1
ATOM 728 C C . SER A 1 99 ? -11.088 -11.921 40.241 1.00 93.25 99 SER A C 1
ATOM 730 O O . SER A 1 99 ? -11.600 -12.151 39.141 1.00 93.25 99 SER A O 1
ATOM 732 N N . ILE A 1 100 ? -10.598 -10.723 40.564 1.00 95.06 100 ILE A N 1
ATOM 733 C CA . ILE A 1 100 ? -10.509 -9.605 39.622 1.00 95.06 100 ILE A CA 1
ATOM 734 C C . ILE A 1 100 ? -9.324 -9.869 38.691 1.00 95.06 100 ILE A C 1
ATOM 736 O O . ILE A 1 100 ? -8.201 -10.066 39.147 1.00 95.06 100 ILE A O 1
ATOM 740 N N . LEU A 1 101 ? -9.579 -9.884 37.385 1.00 90.19 101 LEU A N 1
ATOM 741 C CA . LEU A 1 101 ? -8.562 -10.090 36.356 1.00 90.19 101 LEU A CA 1
ATOM 742 C C . LEU A 1 101 ? -7.945 -8.772 35.886 1.00 90.19 101 LEU A C 1
ATOM 744 O O . LEU A 1 101 ? -6.752 -8.735 35.584 1.00 90.19 101 LEU A O 1
ATOM 748 N N . VAL A 1 102 ? -8.772 -7.732 35.751 1.00 91.06 102 VAL A N 1
ATOM 749 C CA . VAL A 1 102 ? -8.393 -6.386 35.296 1.00 91.06 102 VAL A CA 1
ATOM 750 C C . VAL A 1 102 ? -9.504 -5.388 35.651 1.00 91.06 102 VAL A C 1
ATOM 752 O O . VAL A 1 102 ? -10.660 -5.789 35.796 1.00 91.06 102 VAL A O 1
ATOM 755 N N . SER A 1 103 ? -9.171 -4.100 35.769 1.00 90.00 103 SER A N 1
ATOM 756 C CA . SER A 1 103 ? -10.168 -3.024 35.797 1.00 90.00 103 SER A CA 1
ATOM 757 C C . SER A 1 103 ? -10.272 -2.337 34.434 1.00 90.00 103 SER A C 1
ATOM 759 O O . SER A 1 103 ? -9.258 -2.018 33.812 1.00 90.00 103 SER A O 1
ATOM 761 N N . LEU A 1 104 ? -11.501 -2.130 33.969 1.00 90.00 104 LEU A N 1
ATOM 762 C CA . LEU A 1 104 ? -11.827 -1.527 32.684 1.00 90.00 104 LEU A CA 1
ATOM 763 C C . LEU A 1 104 ? -12.214 -0.054 32.886 1.00 90.00 104 LEU A C 1
ATOM 765 O O . LEU A 1 104 ? -13.082 0.219 33.720 1.00 90.00 104 LEU A O 1
ATOM 769 N N . PRO A 1 105 ? -11.626 0.893 32.138 1.00 88.50 105 PRO A N 1
ATOM 770 C CA . PRO A 1 105 ? -12.008 2.296 32.240 1.00 88.50 105 PRO A CA 1
ATOM 771 C C . PRO A 1 105 ? -13.388 2.565 31.618 1.00 88.50 105 PRO A C 1
ATOM 773 O O . PRO A 1 105 ? -13.958 1.729 30.909 1.00 88.50 105 PRO A O 1
ATOM 776 N N . ARG A 1 106 ? -13.920 3.765 31.876 1.00 88.50 106 ARG A N 1
ATOM 777 C CA . ARG A 1 106 ? -15.145 4.261 31.235 1.00 88.50 106 ARG A CA 1
ATOM 778 C C . ARG A 1 106 ? -14.946 4.463 29.734 1.00 88.50 106 ARG A C 1
ATOM 780 O O . ARG A 1 106 ? -13.992 5.107 29.311 1.00 88.50 106 ARG A O 1
ATOM 787 N N . GLY A 1 107 ? -15.930 4.036 28.946 1.00 86.88 107 GLY A N 1
ATOM 788 C CA . GLY A 1 107 ? -15.995 4.260 27.501 1.00 86.88 107 GLY A CA 1
ATOM 789 C C . GLY A 1 107 ? -15.378 3.142 26.661 1.00 86.88 107 GLY A C 1
ATOM 790 O O . GLY A 1 107 ? -15.580 3.119 25.447 1.00 86.88 107 GLY A O 1
ATOM 791 N N . GLN A 1 108 ? -14.671 2.188 27.274 1.00 89.25 108 GLN A N 1
ATOM 792 C CA . GLN A 1 108 ? -14.159 1.019 26.564 1.00 89.25 108 GLN A CA 1
ATOM 793 C C . GLN A 1 108 ? -15.307 0.125 26.102 1.00 89.25 108 GLN A C 1
ATOM 795 O O . GLN A 1 108 ? -16.292 -0.079 26.817 1.00 89.25 108 GLN A O 1
ATOM 800 N N . ARG A 1 109 ? -15.157 -0.414 24.890 1.00 91.19 109 ARG A N 1
ATOM 801 C CA . ARG A 1 109 ? -16.162 -1.236 24.220 1.00 91.19 109 ARG A CA 1
ATOM 802 C C . ARG A 1 109 ? -15.657 -2.655 24.046 1.00 91.19 109 ARG A C 1
ATOM 804 O O . ARG A 1 109 ? -14.511 -2.862 23.661 1.00 91.19 109 ARG A O 1
ATOM 811 N N . TYR A 1 110 ? -16.535 -3.621 24.285 1.00 93.38 110 TYR A N 1
ATOM 812 C CA . TYR A 1 110 ? -16.213 -5.039 24.175 1.00 93.38 110 TYR A CA 1
ATOM 813 C C . TYR A 1 110 ? -17.332 -5.807 23.489 1.00 93.38 110 TYR A C 1
ATOM 815 O O . TYR A 1 110 ? -18.513 -5.478 23.623 1.00 93.38 110 TYR A O 1
ATOM 823 N N . VAL A 1 111 ? -16.954 -6.868 22.779 1.00 93.69 111 VAL A N 1
ATOM 824 C CA . VAL A 1 111 ? -17.913 -7.830 22.239 1.00 93.69 111 VAL A CA 1
ATOM 825 C C . VAL A 1 111 ? -18.442 -8.687 23.388 1.00 93.69 111 VAL A C 1
ATOM 827 O O . VAL A 1 111 ? -17.658 -9.308 24.112 1.00 93.69 111 VAL A O 1
ATOM 830 N N . ARG A 1 112 ? -19.768 -8.733 23.549 1.00 95.31 112 ARG A N 1
ATOM 831 C CA . ARG A 1 112 ? -20.446 -9.626 24.491 1.00 95.31 112 ARG A CA 1
ATOM 832 C C . ARG A 1 112 ? -20.510 -11.028 23.895 1.00 95.31 112 ARG A C 1
ATOM 834 O O . ARG A 1 112 ? -21.185 -11.257 22.894 1.00 95.31 112 ARG A O 1
ATOM 841 N N . LEU A 1 113 ? -19.815 -11.955 24.538 1.00 95.12 113 LEU A N 1
ATOM 842 C CA . LEU A 1 113 ? -19.758 -13.361 24.158 1.00 95.12 113 LEU A CA 1
ATOM 843 C C . LEU A 1 113 ? -20.927 -14.161 24.728 1.00 95.12 113 LEU A C 1
ATOM 845 O O . LEU A 1 113 ? -21.410 -15.065 24.056 1.00 95.12 113 LEU A O 1
ATOM 849 N N . ASP A 1 114 ? -21.342 -13.841 25.956 1.00 95.25 114 ASP A N 1
ATOM 850 C CA . ASP A 1 114 ? -22.371 -14.577 26.696 1.00 95.25 114 ASP A CA 1
ATOM 851 C C . ASP A 1 114 ? -22.953 -13.730 27.847 1.00 95.25 114 ASP A C 1
ATOM 853 O O . ASP A 1 114 ? -22.441 -12.644 28.148 1.00 95.25 114 ASP A O 1
ATOM 857 N N . GLN A 1 115 ? -24.004 -14.220 28.504 1.00 96.62 115 GLN A N 1
ATOM 858 C CA . GLN A 1 115 ? -24.629 -13.596 29.669 1.00 96.62 115 GLN A CA 1
ATOM 859 C C . GLN A 1 115 ? -25.121 -14.644 30.683 1.00 96.62 115 GLN A C 1
ATOM 861 O O . GLN A 1 115 ? -25.784 -15.609 30.326 1.00 96.62 115 GLN A O 1
ATOM 866 N N . SER A 1 116 ? -24.849 -14.406 31.969 1.00 95.25 116 SER A N 1
ATOM 867 C CA . SER A 1 116 ? -25.306 -15.223 33.099 1.00 95.25 116 SER A CA 1
ATOM 868 C C . SER A 1 116 ? -25.881 -14.311 34.180 1.00 95.25 116 SER A C 1
ATOM 870 O O . SER A 1 116 ? -25.140 -13.650 34.912 1.00 95.25 116 SER A O 1
ATOM 872 N N . GLY A 1 117 ? -27.211 -14.243 34.270 1.00 95.50 117 GLY A N 1
ATOM 873 C CA . GLY A 1 117 ? -27.892 -13.251 35.105 1.00 95.50 117 GLY A CA 1
ATOM 874 C C . GLY A 1 117 ? -27.492 -11.828 34.700 1.00 95.50 117 GLY A C 1
ATOM 875 O O . GLY A 1 117 ? -27.526 -11.484 33.515 1.00 95.50 117 GLY A O 1
ATOM 876 N N . SER A 1 118 ? -27.062 -11.024 35.673 1.00 96.75 118 SER A N 1
ATOM 877 C CA . SER A 1 118 ? -26.560 -9.659 35.449 1.00 96.75 118 SER A CA 1
ATOM 878 C C . SER A 1 118 ? -25.095 -9.600 35.006 1.00 96.75 118 SER A C 1
ATOM 880 O O . SER A 1 118 ? -24.548 -8.512 34.863 1.00 96.75 118 SER A O 1
ATOM 882 N N . TRP A 1 119 ? -24.426 -10.735 34.792 1.00 97.88 119 TRP A N 1
ATOM 883 C CA . TRP A 1 119 ? -23.024 -10.767 34.379 1.00 97.88 119 TRP A CA 1
ATOM 884 C C . TRP A 1 119 ? -22.892 -11.006 32.882 1.00 97.88 119 TRP A C 1
ATOM 886 O O . TRP A 1 119 ? -23.490 -11.926 32.331 1.00 97.88 119 TRP A O 1
ATOM 896 N N . LEU A 1 120 ? -22.062 -10.202 32.228 1.00 98.06 120 LEU A N 1
ATOM 897 C CA . LEU A 1 120 ? -21.778 -10.279 30.802 1.00 98.06 120 LEU A CA 1
ATOM 898 C C . LEU A 1 120 ? -20.375 -10.840 30.601 1.00 98.06 120 LEU A C 1
ATOM 900 O O . LEU A 1 120 ? -19.411 -10.318 31.164 1.00 98.06 120 LEU A O 1
ATOM 904 N N . LYS A 1 121 ? -20.251 -11.880 29.779 1.00 97.81 121 LYS A N 1
ATOM 905 C CA . LYS A 1 121 ? -18.956 -12.411 29.363 1.00 97.81 121 LYS A CA 1
ATOM 906 C C . LYS A 1 121 ? -18.451 -11.606 28.174 1.00 97.81 121 LYS A C 1
ATOM 908 O O . LYS A 1 121 ? -19.163 -11.464 27.182 1.00 97.81 121 LYS A O 1
ATOM 913 N N . ILE A 1 122 ? -17.226 -11.106 28.251 1.00 95.69 122 ILE A N 1
ATOM 914 C CA . ILE A 1 122 ? -16.598 -10.283 27.216 1.00 95.69 122 ILE A CA 1
ATOM 915 C C . ILE A 1 122 ? -15.289 -10.898 26.723 1.00 95.69 122 ILE A C 1
ATOM 917 O O . ILE A 1 122 ? -14.609 -11.621 27.459 1.00 95.69 122 ILE A O 1
ATOM 921 N N . GLN A 1 123 ? -14.924 -10.585 25.479 1.00 91.94 123 GLN A N 1
ATOM 922 C CA . GLN A 1 123 ? -13.597 -10.883 24.945 1.00 91.94 123 GLN A CA 1
ATOM 923 C C . GLN A 1 123 ? -12.609 -9.767 25.326 1.00 91.94 123 GLN A C 1
ATOM 925 O O . GLN A 1 123 ? -12.823 -8.612 24.968 1.00 91.94 123 GLN A O 1
ATOM 930 N N . LEU A 1 124 ? -11.520 -10.122 26.016 1.00 86.56 124 LEU A N 1
ATOM 931 C CA . LEU A 1 124 ? -10.306 -9.302 26.152 1.00 86.56 124 LEU A CA 1
ATOM 932 C C . LEU A 1 124 ? -9.220 -9.836 25.195 1.00 86.56 124 LEU A C 1
ATOM 934 O O . LEU A 1 124 ? -9.398 -10.878 24.566 1.00 86.56 124 LEU A O 1
ATOM 938 N N . ASP A 1 125 ? -8.060 -9.184 25.109 1.00 79.38 125 ASP A N 1
ATOM 939 C CA . ASP A 1 125 ? -7.037 -9.499 24.090 1.00 79.38 125 ASP A CA 1
ATOM 940 C C . ASP A 1 125 ? -6.539 -10.943 24.089 1.00 79.38 125 ASP A C 1
ATOM 942 O O . ASP A 1 125 ? -6.295 -11.504 23.027 1.00 79.38 125 ASP A O 1
ATOM 946 N N . SER A 1 126 ? -6.344 -11.543 25.267 1.00 75.50 126 SER A N 1
ATOM 947 C CA . SER A 1 126 ? -5.771 -12.890 25.421 1.00 75.50 126 SER A CA 1
ATOM 948 C C . SER A 1 126 ? -6.658 -13.849 26.214 1.00 75.50 126 SER A C 1
ATOM 950 O O . SER A 1 126 ? -6.346 -15.035 26.311 1.00 75.50 126 SER A O 1
ATOM 952 N N . ARG A 1 127 ? -7.759 -13.356 26.794 1.00 87.44 127 ARG A N 1
ATOM 953 C CA . ARG A 1 127 ? -8.659 -14.130 27.661 1.00 87.44 127 ARG A CA 1
ATOM 954 C C . ARG A 1 127 ? -10.069 -13.553 27.670 1.00 87.44 127 ARG A C 1
ATOM 956 O O . ARG A 1 127 ? -10.301 -12.449 27.197 1.00 87.44 127 ARG A O 1
ATOM 963 N N . GLN A 1 128 ? -11.009 -14.307 28.222 1.00 94.62 128 GLN A N 1
ATOM 964 C CA . GLN A 1 128 ? -12.381 -13.855 28.450 1.00 94.62 128 GLN A CA 1
ATOM 965 C C . GLN A 1 128 ? -12.546 -13.440 29.913 1.00 94.62 128 GLN A C 1
ATOM 967 O O . GLN A 1 128 ? -11.827 -13.937 30.781 1.00 94.62 128 GLN A O 1
ATOM 972 N N . ALA A 1 129 ? -13.482 -12.537 30.186 1.00 96.00 129 ALA A N 1
ATOM 973 C CA . ALA A 1 129 ? -13.780 -12.085 31.542 1.00 96.00 129 ALA A CA 1
ATOM 974 C C . ALA A 1 129 ? -15.268 -11.771 31.712 1.00 96.00 129 ALA A C 1
ATOM 976 O O . ALA A 1 129 ? -15.985 -11.608 30.727 1.00 96.00 129 ALA A O 1
ATOM 977 N N . TRP A 1 130 ? -15.716 -11.673 32.960 1.00 97.88 130 TRP A N 1
ATOM 978 C CA . TRP A 1 130 ? -17.090 -11.343 33.325 1.00 97.88 130 TRP A CA 1
ATOM 979 C C . TRP A 1 130 ? -17.176 -9.947 33.936 1.00 97.88 130 TRP A C 1
ATOM 981 O O . TRP A 1 130 ? -16.430 -9.628 34.861 1.00 97.88 130 TRP A O 1
ATOM 991 N N . ILE A 1 131 ? -18.102 -9.130 33.447 1.00 97.75 131 ILE A N 1
ATOM 992 C CA . ILE A 1 131 ? -18.383 -7.781 33.956 1.00 97.75 131 ILE A CA 1
ATOM 993 C C . ILE A 1 131 ? -19.850 -7.669 34.365 1.00 97.75 131 ILE A C 1
ATOM 995 O O . ILE A 1 131 ? -20.696 -8.370 33.816 1.00 97.75 131 ILE A O 1
ATOM 999 N N . HIS A 1 132 ? -20.171 -6.799 35.320 1.00 97.62 132 HIS A N 1
ATOM 1000 C CA . HIS A 1 132 ? -21.560 -6.594 35.732 1.00 97.62 132 HIS A CA 1
ATOM 1001 C C . HIS A 1 132 ? -22.284 -5.646 34.763 1.00 97.62 132 HIS A C 1
ATOM 1003 O O . HIS A 1 132 ? -21.777 -4.567 34.450 1.00 97.62 132 HIS A O 1
ATOM 1009 N N . GLY A 1 133 ? -23.463 -6.053 34.296 1.00 96.19 133 GLY A N 1
ATOM 1010 C CA . GLY A 1 133 ? -24.236 -5.396 33.245 1.00 96.19 133 GLY A CA 1
ATOM 1011 C C . GLY A 1 133 ? -24.706 -3.987 33.600 1.00 96.19 133 GLY A C 1
ATOM 1012 O O . GLY A 1 133 ? -24.695 -3.129 32.723 1.00 96.19 133 GLY A O 1
ATOM 1013 N N . ASP A 1 134 ? -25.010 -3.712 34.873 1.00 96.25 134 ASP A N 1
ATOM 1014 C CA . ASP A 1 134 ? -25.451 -2.383 35.346 1.00 96.25 134 ASP A CA 1
ATOM 1015 C C . ASP A 1 134 ? -24.419 -1.272 35.100 1.00 96.25 134 ASP A C 1
ATOM 1017 O O . ASP A 1 134 ? -24.759 -0.093 35.021 1.00 96.25 134 ASP A O 1
ATOM 1021 N N . TYR A 1 135 ? -23.146 -1.644 34.947 1.00 96.19 135 TYR A N 1
ATOM 1022 C CA . TYR A 1 135 ? -22.053 -0.721 34.639 1.00 96.19 135 TYR A CA 1
ATOM 1023 C C . TYR A 1 135 ? -21.709 -0.703 33.151 1.00 96.19 135 TYR A C 1
ATOM 1025 O O . TYR A 1 135 ? -20.594 -0.342 32.760 1.00 96.19 135 TYR A O 1
ATOM 1033 N N . THR A 1 136 ? -22.661 -1.109 32.315 1.00 96.19 136 THR A N 1
ATOM 1034 C CA . THR A 1 136 ? -22.530 -1.106 30.866 1.00 96.19 136 THR A CA 1
ATOM 1035 C C . THR A 1 136 ? -23.768 -0.525 30.204 1.00 96.19 136 THR A C 1
ATOM 1037 O O . THR A 1 136 ? -24.850 -0.474 30.783 1.00 96.19 136 THR A O 1
ATOM 1040 N N . ARG A 1 137 ? -23.614 -0.103 28.953 1.00 94.50 137 ARG A N 1
ATOM 1041 C CA . ARG A 1 137 ? -24.736 0.153 28.050 1.00 94.50 137 ARG A CA 1
ATOM 1042 C C . ARG A 1 137 ? -24.541 -0.620 26.759 1.00 94.50 137 ARG A C 1
ATOM 1044 O O . ARG A 1 137 ? -23.412 -0.756 26.284 1.00 94.50 137 ARG A O 1
ATOM 1051 N N . ALA A 1 138 ? -25.637 -1.094 26.179 1.00 90.06 138 ALA A N 1
ATOM 1052 C CA . ALA A 1 138 ? -25.604 -1.648 24.836 1.00 90.06 138 ALA A CA 1
ATOM 1053 C C . ALA A 1 138 ? -25.206 -0.546 23.846 1.00 90.06 138 ALA A C 1
ATOM 1055 O O . ALA A 1 138 ? -25.762 0.553 23.863 1.00 90.06 138 ALA A O 1
ATOM 1056 N N . VAL A 1 139 ? -24.241 -0.847 22.984 1.00 87.19 139 VAL A N 1
ATOM 1057 C CA . VAL A 1 139 ? -23.957 -0.030 21.809 1.00 87.19 139 VAL A CA 1
ATOM 1058 C C . VAL A 1 139 ? -24.759 -0.646 20.680 1.00 87.19 139 VAL A C 1
ATOM 1060 O O . VAL A 1 139 ? -24.471 -1.763 20.248 1.00 87.19 139 VAL A O 1
ATOM 1063 N N . SER A 1 140 ? -25.790 0.067 20.232 1.00 67.00 140 SER A N 1
ATOM 1064 C CA . SER A 1 140 ? -26.569 -0.315 19.060 1.00 67.00 140 SER A CA 1
ATOM 1065 C C . SER A 1 140 ? -25.663 -0.266 17.828 1.00 67.00 140 SER A C 1
ATOM 1067 O O . SER A 1 140 ? -25.553 0.758 17.154 1.00 67.00 140 SER A O 1
ATOM 1069 N N . GLY A 1 141 ? -24.991 -1.378 17.535 1.00 55.47 141 GLY A N 1
ATOM 1070 C CA . GLY A 1 141 ? -24.543 -1.667 16.183 1.00 55.47 141 GLY A CA 1
ATOM 1071 C C . GLY A 1 141 ? -25.815 -1.818 15.371 1.00 55.47 141 GLY A C 1
ATOM 1072 O O . GLY A 1 141 ? -26.562 -2.768 15.594 1.00 55.47 141 GLY A O 1
ATOM 1073 N N . GLY A 1 142 ? -26.138 -0.830 14.541 1.00 38.78 142 GLY A N 1
ATOM 1074 C CA . GLY A 1 142 ? -27.349 -0.861 13.744 1.00 38.78 142 GLY A CA 1
ATOM 1075 C C . GLY A 1 142 ? -27.429 -2.191 13.008 1.00 38.78 142 GLY A C 1
ATOM 1076 O O . GLY A 1 142 ? -26.609 -2.473 12.136 1.00 38.78 142 GLY A O 1
ATOM 1077 N N . ALA A 1 143 ? -28.455 -2.978 13.321 1.00 36.72 143 ALA A N 1
ATOM 1078 C CA . ALA A 1 143 ? -29.105 -3.800 12.318 1.00 36.72 143 ALA A CA 1
ATOM 1079 C C . ALA A 1 143 ? -29.849 -2.845 11.371 1.00 36.72 143 ALA A C 1
ATOM 1081 O O . ALA A 1 143 ? -31.071 -2.828 11.290 1.00 36.72 143 ALA A O 1
ATOM 1082 N N . THR A 1 144 ? -29.107 -1.972 10.695 1.00 31.42 144 THR A N 1
ATOM 1083 C CA . THR A 1 144 ? -29.563 -1.412 9.430 1.00 31.42 144 THR A CA 1
ATOM 1084 C C . THR A 1 144 ? -29.718 -2.625 8.508 1.00 31.42 144 THR A C 1
ATOM 1086 O O . THR A 1 144 ? -28.900 -3.551 8.628 1.00 31.42 144 THR A O 1
ATOM 1089 N N . PRO A 1 145 ? -30.721 -2.686 7.606 1.00 30.47 145 PRO A N 1
ATOM 1090 C CA . PRO A 1 145 ? -30.673 -3.663 6.527 1.00 30.47 145 PRO A CA 1
ATOM 1091 C C . PRO A 1 145 ? -29.260 -3.592 5.969 1.00 30.47 145 PRO A C 1
ATOM 1093 O O . PRO A 1 145 ? -28.745 -2.477 5.798 1.00 30.47 145 PRO A O 1
ATOM 1096 N N . ALA A 1 146 ? -28.611 -4.746 5.770 1.00 35.09 146 ALA A N 1
ATOM 1097 C CA . ALA A 1 146 ? -27.402 -4.780 4.961 1.00 35.09 146 ALA A CA 1
ATOM 1098 C C . ALA A 1 146 ? -27.670 -3.827 3.793 1.00 35.09 146 ALA A C 1
ATOM 1100 O O . ALA A 1 146 ? -28.753 -3.961 3.207 1.00 35.09 146 ALA A O 1
ATOM 1101 N N . PRO A 1 147 ? -26.827 -2.802 3.548 1.00 28.14 147 PRO A N 1
ATOM 1102 C CA . PRO A 1 147 ? -27.063 -1.919 2.418 1.00 28.14 147 PRO A CA 1
ATOM 1103 C C . PRO A 1 147 ? -27.398 -2.836 1.250 1.00 28.14 147 PRO A C 1
ATOM 1105 O O . PRO A 1 147 ? -26.627 -3.768 0.996 1.00 28.14 147 PRO A O 1
ATOM 1108 N N . SER A 1 148 ? -28.592 -2.672 0.652 1.00 27.08 148 SER A N 1
ATOM 1109 C CA . SER A 1 148 ? -28.917 -3.366 -0.598 1.00 27.08 148 SER A CA 1
ATOM 1110 C C . SER A 1 148 ? -27.666 -3.211 -1.432 1.00 27.08 148 SER A C 1
ATOM 1112 O O . SER A 1 148 ? -27.237 -2.058 -1.532 1.00 27.08 148 SER A O 1
ATOM 1114 N N . PRO A 1 149 ? -27.017 -4.313 -1.857 1.00 30.33 149 PRO A N 1
ATOM 1115 C CA . PRO A 1 149 ? -25.646 -4.269 -2.316 1.00 30.33 149 PRO A CA 1
ATOM 1116 C C . PRO A 1 149 ? -25.561 -3.124 -3.309 1.00 30.33 149 PRO A C 1
ATOM 1118 O O . PRO A 1 149 ? -26.083 -3.223 -4.417 1.00 30.33 149 PRO A O 1
ATOM 1121 N N . THR A 1 150 ? -24.921 -2.015 -2.916 1.00 25.20 150 THR A N 1
ATOM 1122 C CA . THR A 1 150 ? -24.199 -1.222 -3.899 1.00 25.20 150 THR A CA 1
ATOM 1123 C C . THR A 1 150 ? -23.419 -2.298 -4.618 1.00 25.20 150 THR A C 1
ATOM 1125 O O . THR A 1 150 ? -22.767 -3.066 -3.888 1.00 25.20 150 THR A O 1
ATOM 1128 N N . PRO A 1 151 ? -23.632 -2.487 -5.941 1.00 27.00 151 PRO A N 1
ATOM 1129 C CA . PRO A 1 151 ? -23.107 -3.637 -6.650 1.00 27.00 151 PRO A CA 1
ATOM 1130 C C . PRO A 1 151 ? -21.714 -3.813 -6.115 1.00 27.00 151 PRO A C 1
ATOM 1132 O O . PRO A 1 151 ? -20.963 -2.830 -6.047 1.00 27.00 151 PRO A O 1
ATOM 1135 N N . SER A 1 152 ? -21.453 -5.017 -5.595 1.00 29.66 152 SER A N 1
ATOM 1136 C CA . SER A 1 152 ? -20.099 -5.450 -5.310 1.00 29.66 152 SER A CA 1
ATOM 1137 C C . SER A 1 152 ? -19.232 -4.746 -6.352 1.00 29.66 152 SER A C 1
ATOM 1139 O O . SER A 1 152 ? -19.607 -4.828 -7.531 1.00 29.66 152 SER A O 1
ATOM 1141 N N . PRO A 1 153 ? -18.177 -3.971 -6.016 1.00 29.17 153 PRO A N 1
ATOM 1142 C CA . PRO A 1 153 ? -17.146 -3.830 -7.025 1.00 29.17 153 PRO A CA 1
ATOM 1143 C C . PRO A 1 153 ? -16.864 -5.283 -7.348 1.00 29.17 153 PRO A C 1
ATOM 1145 O O . PRO A 1 153 ? -16.442 -5.979 -6.421 1.00 29.17 153 PRO A O 1
ATOM 1148 N N . THR A 1 154 ? -17.343 -5.738 -8.523 1.00 28.52 154 THR A N 1
ATOM 1149 C CA . THR A 1 154 ? -17.440 -7.142 -8.939 1.00 28.52 154 THR A CA 1
ATOM 1150 C C . THR A 1 154 ? -16.357 -7.851 -8.192 1.00 28.52 154 THR A C 1
ATOM 1152 O O . THR A 1 154 ? -15.238 -7.387 -8.440 1.00 28.52 154 THR A O 1
ATOM 1155 N N . PRO A 1 155 ? -16.662 -8.747 -7.216 1.00 30.67 155 PRO A N 1
ATOM 1156 C CA . PRO A 1 155 ? -15.687 -9.167 -6.205 1.00 30.67 155 PRO A CA 1
ATOM 1157 C C . PRO A 1 155 ? -14.402 -9.312 -6.962 1.00 30.67 155 PRO A C 1
ATOM 1159 O O . PRO A 1 155 ? -14.471 -10.113 -7.894 1.00 30.67 155 PRO A O 1
ATOM 1162 N N . ALA A 1 156 ? -13.408 -8.417 -6.749 1.00 37.84 156 ALA A N 1
ATOM 1163 C CA . ALA A 1 156 ? -12.301 -8.259 -7.704 1.00 37.84 156 ALA A CA 1
ATOM 1164 C C . ALA A 1 156 ? -11.932 -9.676 -8.087 1.00 37.84 156 ALA A C 1
ATOM 1166 O O . ALA A 1 156 ? -11.700 -10.422 -7.124 1.00 37.84 156 ALA A O 1
ATOM 1167 N N . PRO A 1 157 ? -12.181 -10.063 -9.368 1.00 33.00 157 PRO A N 1
ATOM 1168 C CA . PRO A 1 157 ? -12.617 -11.403 -9.757 1.00 33.00 157 PRO A CA 1
ATOM 1169 C C . PRO A 1 157 ? -11.879 -12.352 -8.870 1.00 33.00 157 PRO A C 1
ATOM 1171 O O . PRO A 1 157 ? -10.654 -12.202 -8.802 1.00 33.00 157 PRO A O 1
ATOM 1174 N N . ALA A 1 158 ? -12.622 -13.191 -8.128 1.00 35.62 158 ALA A N 1
ATOM 1175 C CA . ALA A 1 158 ? -12.035 -14.157 -7.217 1.00 35.62 158 ALA A CA 1
ATOM 1176 C C . ALA A 1 158 ? -10.686 -14.574 -7.797 1.00 35.62 158 ALA A C 1
ATOM 1178 O O . ALA A 1 158 ? -10.645 -14.860 -9.002 1.00 35.62 158 ALA A O 1
ATOM 1179 N N . PRO A 1 159 ? -9.596 -14.569 -7.026 1.00 45.31 159 PRO A N 1
ATOM 1180 C CA . PRO A 1 159 ? -8.351 -15.145 -7.481 1.00 45.31 159 PRO A CA 1
ATOM 1181 C C . PRO A 1 159 ? -8.441 -16.660 -7.703 1.00 45.31 159 PRO A C 1
ATOM 1183 O O . PRO A 1 159 ? -7.748 -17.448 -7.082 1.00 45.31 159 PRO A O 1
ATOM 1186 N N . GLY A 1 160 ? -9.386 -17.087 -8.530 1.00 41.56 160 GLY A N 1
ATOM 1187 C CA . GLY A 1 160 ? -9.435 -18.324 -9.275 1.00 41.56 160 GLY A CA 1
ATOM 1188 C C . GLY A 1 160 ? -9.348 -18.052 -10.780 1.00 41.56 160 GLY A C 1
ATOM 1189 O O . GLY A 1 160 ? -9.426 -18.995 -11.558 1.00 41.56 160 GLY A O 1
ATOM 1190 N N . GLY A 1 161 ? -9.169 -16.796 -11.215 1.00 53.41 161 GLY A N 1
ATOM 1191 C CA . GLY A 1 161 ? -8.647 -16.516 -12.546 1.00 53.41 161 GLY A CA 1
ATOM 1192 C C . GLY A 1 161 ? -7.160 -16.839 -12.559 1.00 53.41 161 GLY A C 1
ATOM 1193 O O . GLY A 1 161 ? -6.367 -16.111 -11.982 1.00 53.41 161 GLY A O 1
ATOM 1194 N N . SER A 1 162 ? -6.772 -17.934 -13.198 1.00 74.06 162 SER A N 1
ATOM 1195 C CA . SER A 1 162 ? -5.375 -18.236 -13.519 1.00 74.06 162 SER A CA 1
ATOM 1196 C C . SER A 1 162 ? -4.949 -17.517 -14.806 1.00 74.06 162 SER A C 1
ATOM 1198 O O . SER A 1 162 ? -4.152 -18.044 -15.575 1.00 74.06 162 SER A O 1
ATOM 1200 N N . ASP A 1 163 ? -5.531 -16.355 -15.107 1.00 90.19 163 ASP A N 1
ATOM 1201 C CA . ASP A 1 163 ? -5.328 -15.657 -16.377 1.00 90.19 163 ASP A CA 1
ATOM 1202 C C . ASP A 1 163 ? -3.944 -15.004 -16.471 1.00 90.19 163 ASP A C 1
ATOM 1204 O O . ASP A 1 163 ? -3.448 -14.780 -17.573 1.00 90.19 163 ASP A O 1
ATOM 1208 N N . LEU A 1 164 ? -3.293 -14.770 -15.327 1.00 92.81 164 LEU A N 1
ATOM 1209 C CA . LEU A 1 164 ? -1.868 -14.451 -15.240 1.00 92.81 164 LEU A CA 1
ATOM 1210 C C . LEU A 1 164 ? -1.024 -15.651 -14.780 1.00 92.81 164 LEU A C 1
ATOM 1212 O O . LEU A 1 164 ? 0.145 -15.477 -14.432 1.00 92.81 164 LEU A O 1
ATOM 1216 N N . ALA A 1 165 ? -1.576 -16.870 -14.750 1.00 92.00 165 ALA A N 1
ATOM 1217 C CA . ALA A 1 165 ? -0.782 -18.041 -14.396 1.00 92.00 165 ALA A CA 1
ATOM 1218 C C . ALA A 1 165 ? 0.358 -18.247 -15.392 1.00 92.00 165 ALA A C 1
ATOM 1220 O O . ALA A 1 165 ? 0.189 -18.154 -16.604 1.00 92.00 165 ALA A O 1
ATOM 1221 N N . GLY A 1 166 ? 1.539 -18.526 -14.846 1.00 89.50 166 GLY A N 1
ATOM 1222 C CA . GLY A 1 166 ? 2.770 -18.622 -15.624 1.00 89.50 166 GLY A CA 1
ATOM 1223 C C . GLY A 1 166 ? 3.571 -17.325 -15.670 1.00 89.50 166 GLY A C 1
ATOM 1224 O O . GLY A 1 166 ? 4.781 -17.435 -15.823 1.00 89.50 166 GLY A O 1
ATOM 1225 N N . LEU A 1 167 ? 2.949 -16.161 -15.444 1.00 96.25 167 LEU A N 1
ATOM 1226 C CA . LEU A 1 167 ? 3.631 -14.866 -15.446 1.00 96.25 167 LEU A CA 1
ATOM 1227 C C . LEU A 1 167 ? 4.463 -14.672 -14.170 1.00 96.25 167 LEU A C 1
ATOM 1229 O O . LEU A 1 167 ? 3.923 -14.714 -13.061 1.00 96.25 167 LEU A O 1
ATOM 1233 N N . ASP A 1 168 ? 5.756 -14.407 -14.328 1.00 96.81 168 ASP A N 1
ATOM 1234 C CA . ASP A 1 168 ? 6.681 -13.998 -13.274 1.00 96.81 168 ASP A CA 1
ATOM 1235 C C . ASP A 1 168 ? 6.865 -12.474 -13.274 1.00 96.81 168 ASP A C 1
ATOM 1237 O O . ASP A 1 168 ? 7.346 -11.880 -14.238 1.00 96.81 168 ASP A O 1
ATOM 1241 N N . VAL A 1 169 ? 6.534 -11.817 -12.164 1.00 98.44 169 VAL A N 1
ATOM 1242 C CA . VAL A 1 169 ? 6.622 -10.358 -12.016 1.00 98.44 169 VAL A CA 1
ATOM 1243 C C . VAL A 1 169 ? 7.608 -9.986 -10.915 1.00 98.44 169 VAL A C 1
ATOM 1245 O O . VAL A 1 169 ? 7.445 -10.379 -9.758 1.00 98.44 169 VAL A O 1
ATOM 1248 N N . ALA A 1 170 ? 8.611 -9.179 -11.255 1.00 98.44 170 ALA A N 1
ATOM 1249 C CA . ALA A 1 170 ? 9.482 -8.535 -10.282 1.00 98.44 170 ALA A CA 1
ATOM 1250 C C . ALA A 1 170 ? 8.958 -7.128 -9.964 1.00 98.44 170 ALA A C 1
ATOM 1252 O O . ALA A 1 170 ? 8.930 -6.252 -10.826 1.00 98.44 170 ALA A O 1
ATOM 1253 N N . LEU A 1 171 ? 8.569 -6.906 -8.712 1.00 98.62 171 LEU A N 1
ATOM 1254 C CA . LEU A 1 171 ? 8.230 -5.592 -8.179 1.00 98.62 171 LEU A CA 1
ATOM 1255 C C . LEU A 1 171 ? 9.383 -5.063 -7.326 1.00 98.62 171 LEU A C 1
ATOM 1257 O O . LEU A 1 171 ? 9.992 -5.802 -6.545 1.00 98.62 171 LEU A O 1
ATOM 1261 N N . ASP A 1 172 ? 9.644 -3.771 -7.448 1.00 98.19 172 ASP A N 1
ATOM 1262 C CA . ASP A 1 172 ? 10.644 -3.028 -6.691 1.00 98.19 172 ASP A CA 1
ATOM 1263 C C . ASP A 1 172 ? 9.982 -1.808 -6.047 1.00 98.19 172 ASP A C 1
ATOM 1265 O O . ASP A 1 172 ? 9.323 -1.024 -6.725 1.00 98.19 172 ASP A O 1
ATOM 1269 N N . THR A 1 173 ? 10.113 -1.658 -4.730 1.00 95.44 173 THR A N 1
ATOM 1270 C CA . THR A 1 173 ? 9.618 -0.468 -4.027 1.00 95.44 173 THR A CA 1
ATOM 1271 C C . THR A 1 173 ? 10.775 0.514 -3.924 1.00 95.44 173 THR A C 1
ATOM 1273 O O . THR A 1 173 ? 11.751 0.211 -3.228 1.00 95.44 173 THR A O 1
ATOM 1276 N N . GLY A 1 174 ? 10.680 1.654 -4.611 1.00 96.06 174 GLY A N 1
ATOM 1277 C CA . GLY A 1 174 ? 11.738 2.658 -4.665 1.00 96.06 174 GLY A CA 1
ATOM 1278 C C . GLY A 1 174 ? 12.261 3.082 -3.289 1.00 96.06 174 GLY A C 1
ATOM 1279 O O . GLY A 1 174 ? 11.544 2.990 -2.293 1.00 96.06 174 GLY A O 1
ATOM 1280 N N . HIS A 1 175 ? 13.497 3.594 -3.248 1.00 96.81 175 HIS A N 1
ATOM 1281 C CA . HIS A 1 175 ? 14.204 4.072 -2.042 1.00 96.81 175 HIS A CA 1
ATOM 1282 C C . H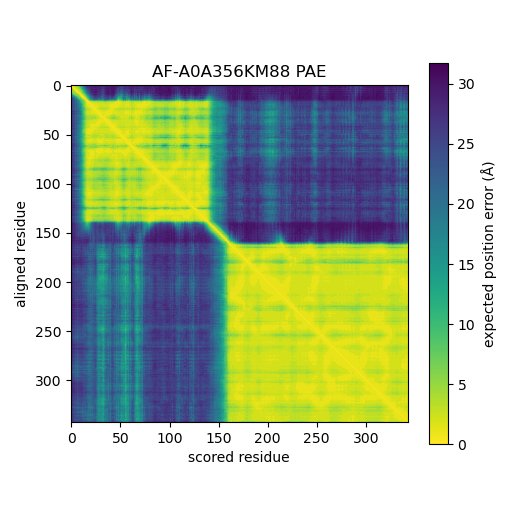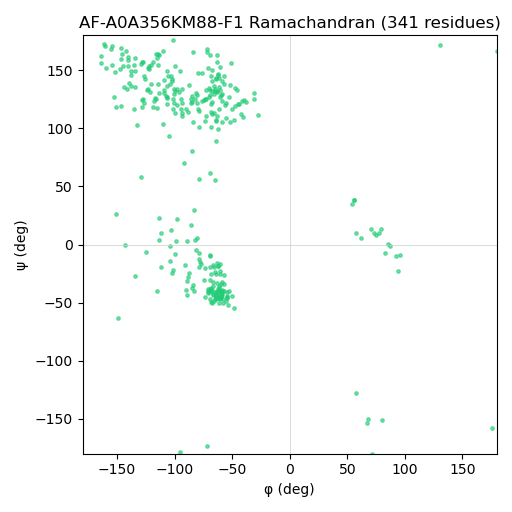IS A 1 175 ? 14.583 2.979 -1.024 1.00 96.81 175 HIS A C 1
ATOM 1284 O O . HIS A 1 175 ? 14.933 1.854 -1.404 1.00 96.81 175 HIS A O 1
ATOM 1290 N N . GLY A 1 176 ? 14.645 3.336 0.261 1.00 93.25 176 GLY A N 1
ATOM 1291 C CA . GLY A 1 176 ? 15.116 2.515 1.369 1.00 93.25 176 GLY A CA 1
ATOM 1292 C C . GLY A 1 176 ? 16.640 2.478 1.473 1.00 93.25 176 GLY A C 1
ATOM 1293 O O . GLY A 1 176 ? 17.323 3.424 1.089 1.00 93.25 176 GLY A O 1
ATOM 1294 N N . VAL A 1 177 ? 17.208 1.390 1.998 1.00 91.00 177 VAL A N 1
ATOM 1295 C CA . VAL A 1 177 ? 18.668 1.283 2.165 1.00 91.00 177 VAL A CA 1
ATOM 1296 C C . VAL A 1 177 ? 19.386 1.419 0.818 1.00 91.00 177 VAL A C 1
ATOM 1298 O O . VAL A 1 177 ? 19.039 0.760 -0.173 1.00 91.00 177 VAL A O 1
ATOM 1301 N N . THR A 1 178 ? 20.386 2.297 0.782 1.00 91.19 178 THR A N 1
ATOM 1302 C CA . THR A 1 178 ? 21.167 2.631 -0.414 1.00 91.19 178 THR A CA 1
ATOM 1303 C C . THR A 1 178 ? 22.469 1.822 -0.500 1.00 91.19 178 THR A C 1
ATOM 1305 O O . THR A 1 178 ? 22.801 0.999 0.358 1.00 91.19 178 THR A O 1
ATOM 1308 N N . GLY A 1 179 ? 23.263 2.081 -1.545 1.00 85.62 179 GLY A N 1
ATOM 1309 C CA . GLY A 1 179 ? 24.624 1.560 -1.660 1.00 85.62 179 GLY A CA 1
ATOM 1310 C C . GLY A 1 179 ? 25.576 2.085 -0.577 1.00 85.62 179 GLY A C 1
ATOM 1311 O O . GLY A 1 179 ? 26.530 1.384 -0.240 1.00 85.62 179 GLY A O 1
ATOM 1312 N N . SER A 1 180 ? 25.321 3.261 0.015 1.00 87.69 180 SER A N 1
ATOM 1313 C CA . SER A 1 180 ? 26.101 3.788 1.150 1.00 87.69 180 SER A CA 1
ATOM 1314 C C . SER A 1 180 ? 25.714 3.138 2.484 1.00 87.69 180 SER A C 1
ATOM 1316 O O . SER A 1 180 ? 26.532 3.107 3.398 1.00 87.69 180 SER A O 1
ATOM 1318 N N . GLY A 1 181 ? 24.530 2.522 2.564 1.00 83.31 181 GLY A N 1
ATOM 1319 C CA . GLY A 1 181 ? 23.979 1.945 3.795 1.00 83.31 181 GLY A CA 1
ATOM 1320 C C . GLY A 1 181 ? 23.032 2.882 4.537 1.00 83.31 181 GLY A C 1
ATOM 1321 O O . GLY A 1 181 ? 22.323 2.425 5.432 1.00 83.31 181 GLY A O 1
ATOM 1322 N N . ASP A 1 182 ? 22.958 4.143 4.115 1.00 90.69 182 ASP A N 1
ATOM 1323 C CA . ASP A 1 182 ? 21.980 5.095 4.626 1.00 90.69 182 ASP A CA 1
ATOM 1324 C C . ASP A 1 182 ? 20.570 4.692 4.197 1.00 90.69 182 ASP A C 1
ATOM 1326 O O . ASP A 1 182 ? 20.364 4.073 3.146 1.00 90.69 182 ASP A O 1
ATOM 1330 N N . PHE A 1 183 ? 19.589 5.046 5.023 1.00 90.62 183 PHE A N 1
ATOM 1331 C CA . PHE A 1 183 ? 18.188 4.875 4.680 1.00 90.62 183 PHE A CA 1
ATOM 1332 C C . PHE A 1 183 ? 17.690 6.111 3.931 1.00 90.62 183 PHE A C 1
ATOM 1334 O O . PHE A 1 183 ? 17.606 7.193 4.508 1.00 90.62 183 PHE A O 1
ATOM 1341 N N . ASP A 1 184 ? 17.338 5.933 2.663 1.00 96.06 184 ASP A N 1
ATOM 1342 C CA . ASP A 1 184 ? 16.710 6.958 1.838 1.00 96.06 184 ASP A CA 1
ATOM 1343 C C . ASP A 1 184 ? 15.177 6.858 1.976 1.00 96.06 184 ASP A C 1
ATOM 1345 O O . ASP A 1 184 ? 14.608 5.820 1.626 1.00 96.06 184 ASP A O 1
ATOM 1349 N N . PRO A 1 185 ? 14.480 7.876 2.515 1.00 92.75 185 PRO A N 1
ATOM 1350 C CA . PRO A 1 185 ? 13.020 7.885 2.570 1.00 92.75 185 PRO A CA 1
ATOM 1351 C C . PRO A 1 185 ? 12.367 8.268 1.232 1.00 92.75 185 PRO A C 1
ATOM 1353 O O . PRO A 1 185 ? 11.140 8.190 1.136 1.00 92.75 185 PRO A O 1
ATOM 1356 N N . GLY A 1 186 ? 13.159 8.683 0.239 1.00 97.88 186 GLY A N 1
ATOM 1357 C CA . GLY A 1 186 ? 12.695 9.400 -0.941 1.00 97.88 186 GLY A CA 1
ATOM 1358 C C . GLY A 1 186 ? 12.181 10.788 -0.586 1.00 97.88 186 GLY A C 1
ATOM 1359 O O . GLY A 1 186 ? 12.590 11.386 0.417 1.00 97.88 186 GLY A O 1
ATOM 1360 N N . ALA A 1 187 ? 11.271 11.312 -1.398 1.00 97.62 187 ALA A N 1
ATOM 1361 C CA . ALA A 1 187 ? 10.612 12.566 -1.078 1.00 97.62 187 ALA A CA 1
ATOM 1362 C C . ALA A 1 187 ? 9.789 12.462 0.220 1.00 97.62 187 ALA A C 1
ATOM 1364 O O . ALA A 1 187 ? 9.203 11.429 0.552 1.00 97.62 187 ALA A O 1
ATOM 1365 N N . VAL A 1 188 ? 9.741 13.561 0.975 1.00 94.25 188 VAL A N 1
ATOM 1366 C CA . VAL A 1 188 ? 8.965 13.661 2.215 1.00 94.25 188 VAL A CA 1
ATOM 1367 C C . VAL A 1 188 ? 8.055 14.872 2.122 1.00 94.25 188 VAL A C 1
ATOM 1369 O O . VAL A 1 188 ? 8.524 15.998 1.963 1.00 94.25 188 VAL A O 1
ATOM 1372 N N . ASN A 1 189 ? 6.748 14.654 2.249 1.00 92.31 189 ASN A N 1
ATOM 1373 C CA . ASN A 1 189 ? 5.791 15.748 2.311 1.00 92.31 189 ASN A CA 1
ATOM 1374 C C . ASN A 1 189 ? 6.027 16.546 3.601 1.00 92.31 189 ASN A C 1
ATOM 1376 O O . ASN A 1 189 ? 5.795 16.060 4.710 1.00 92.31 189 ASN A O 1
ATOM 1380 N N . ARG A 1 190 ? 6.467 17.799 3.462 1.00 94.19 190 ARG A N 1
ATOM 1381 C CA . ARG A 1 190 ? 6.834 18.654 4.601 1.00 94.19 190 ARG A CA 1
ATOM 1382 C C . ARG A 1 190 ? 5.660 19.036 5.509 1.00 94.19 190 ARG A C 1
ATOM 1384 O O . ARG A 1 190 ? 5.884 19.484 6.628 1.00 94.19 190 ARG A O 1
ATOM 1391 N N . PHE A 1 191 ? 4.423 18.902 5.032 1.00 86.50 191 PHE A N 1
ATOM 1392 C CA . PHE A 1 191 ? 3.217 19.296 5.762 1.00 86.50 191 PHE A CA 1
ATOM 1393 C C . PHE A 1 191 ? 2.683 18.187 6.672 1.00 86.50 191 PHE A C 1
ATOM 1395 O O . PHE A 1 191 ? 1.970 18.478 7.628 1.00 86.50 191 PHE A O 1
ATOM 1402 N N . ASN A 1 192 ? 2.986 16.920 6.376 1.00 83.88 192 ASN A N 1
ATOM 1403 C CA . ASN A 1 192 ? 2.413 15.783 7.105 1.00 83.88 192 ASN A CA 1
ATOM 1404 C C . ASN A 1 192 ? 3.369 14.598 7.325 1.00 83.88 192 ASN A C 1
ATOM 1406 O O . ASN A 1 192 ? 2.977 13.614 7.949 1.00 83.88 192 ASN A O 1
ATOM 1410 N N . GLY A 1 193 ? 4.608 14.678 6.838 1.00 86.88 193 GLY A N 1
ATOM 1411 C CA . GLY A 1 193 ? 5.637 13.665 7.051 1.00 86.88 193 GLY A CA 1
ATOM 1412 C C . GLY A 1 193 ? 5.444 12.368 6.264 1.00 86.88 193 GLY A C 1
ATOM 1413 O O . GLY A 1 193 ? 6.156 11.403 6.537 1.00 86.88 193 GLY A O 1
ATOM 1414 N N . ILE A 1 194 ? 4.511 12.308 5.304 1.00 87.75 194 ILE A N 1
ATOM 1415 C CA . ILE A 1 194 ? 4.390 11.154 4.404 1.00 87.75 194 ILE A CA 1
ATOM 1416 C C . ILE A 1 194 ? 5.697 11.007 3.625 1.00 87.75 194 ILE A C 1
ATOM 1418 O O . ILE A 1 194 ? 6.166 11.963 3.010 1.00 87.75 194 ILE A O 1
ATOM 1422 N N . ARG A 1 195 ? 6.274 9.806 3.660 1.00 94.12 195 ARG A N 1
ATOM 1423 C CA . ARG A 1 195 ? 7.515 9.465 2.963 1.00 94.12 195 ARG A CA 1
ATOM 1424 C C . ARG A 1 195 ? 7.194 8.643 1.728 1.00 94.12 195 ARG A C 1
ATOM 1426 O O . ARG A 1 195 ? 6.388 7.714 1.800 1.00 94.12 195 ARG A O 1
ATOM 1433 N N . GLU A 1 196 ? 7.872 8.940 0.635 1.00 98.25 196 GLU A N 1
ATOM 1434 C CA . GLU A 1 196 ? 7.751 8.227 -0.631 1.00 98.25 196 GLU A CA 1
ATOM 1435 C C . GLU A 1 196 ? 7.988 6.722 -0.461 1.00 98.25 196 GLU A C 1
ATOM 1437 O O . GLU A 1 196 ? 7.166 5.918 -0.893 1.00 98.25 196 GLU A O 1
ATOM 1442 N N . TYR A 1 197 ? 9.042 6.326 0.263 1.00 94.94 197 TYR A N 1
ATOM 1443 C CA . TYR A 1 197 ? 9.335 4.916 0.542 1.00 94.94 197 TYR A CA 1
ATOM 1444 C C . TYR A 1 197 ? 8.139 4.161 1.148 1.00 94.94 197 TYR A C 1
ATOM 1446 O O . TYR A 1 197 ? 7.890 3.003 0.803 1.00 94.94 197 TYR A O 1
ATOM 1454 N N . ASP A 1 198 ? 7.389 4.802 2.052 1.00 89.62 198 ASP A N 1
ATOM 1455 C CA . ASP A 1 198 ? 6.239 4.167 2.697 1.00 89.62 198 ASP A CA 1
ATOM 1456 C C . ASP A 1 198 ? 5.083 3.978 1.705 1.00 89.62 198 ASP A C 1
ATOM 1458 O O . ASP A 1 198 ? 4.477 2.905 1.693 1.00 89.62 198 ASP A O 1
ATOM 1462 N N . LEU A 1 199 ? 4.823 4.971 0.843 1.00 94.38 199 LEU A N 1
ATOM 1463 C CA . LEU A 1 199 ? 3.811 4.884 -0.216 1.00 94.38 199 LEU A CA 1
ATOM 1464 C C . LEU A 1 199 ? 4.182 3.828 -1.264 1.00 94.38 199 LEU A C 1
ATOM 1466 O O . LEU A 1 199 ? 3.375 2.946 -1.557 1.00 94.38 199 LEU A O 1
ATOM 1470 N N . ASN A 1 200 ? 5.423 3.850 -1.760 1.00 98.06 200 ASN A N 1
ATOM 1471 C CA . ASN A 1 200 ? 5.947 2.875 -2.724 1.00 98.06 200 ASN A CA 1
ATOM 1472 C C . ASN A 1 200 ? 5.776 1.450 -2.203 1.00 98.06 200 ASN A C 1
ATOM 1474 O O . ASN A 1 200 ? 5.353 0.541 -2.920 1.00 98.06 200 ASN A O 1
ATOM 1478 N N . ARG A 1 201 ? 6.098 1.253 -0.919 1.00 92.75 201 ARG A N 1
ATOM 1479 C CA . ARG A 1 201 ? 5.939 -0.031 -0.252 1.00 92.75 201 ARG A CA 1
ATOM 1480 C C . ARG A 1 201 ? 4.473 -0.431 -0.175 1.00 92.75 201 ARG A C 1
ATOM 1482 O O . ARG A 1 201 ? 4.153 -1.568 -0.508 1.00 92.75 201 ARG A O 1
ATOM 1489 N N . GLU A 1 202 ? 3.596 0.477 0.234 1.00 87.06 202 GLU A N 1
ATOM 1490 C CA . GLU A 1 202 ? 2.161 0.221 0.339 1.00 87.06 202 GLU A CA 1
ATOM 1491 C C . GLU A 1 202 ? 1.543 -0.210 -1.003 1.00 87.06 202 GLU A C 1
ATOM 1493 O O . GLU A 1 202 ? 0.915 -1.272 -1.060 1.00 87.06 202 GLU A O 1
ATOM 1498 N N . VAL A 1 203 ? 1.800 0.535 -2.086 1.00 95.75 203 VAL A N 1
ATOM 1499 C CA . VAL A 1 203 ? 1.388 0.164 -3.453 1.00 95.75 203 VAL A CA 1
ATOM 1500 C C . VAL A 1 203 ? 1.976 -1.195 -3.836 1.00 95.75 203 VAL A C 1
ATOM 1502 O O . VAL A 1 203 ? 1.251 -2.078 -4.289 1.00 95.75 203 VAL A O 1
ATOM 1505 N N . GLY A 1 204 ? 3.269 -1.422 -3.584 1.00 94.38 204 GLY A N 1
ATOM 1506 C CA . GLY A 1 204 ? 3.943 -2.674 -3.934 1.00 94.38 204 GLY A CA 1
ATOM 1507 C C . GLY A 1 204 ? 3.323 -3.915 -3.291 1.00 94.38 204 GLY A C 1
ATOM 1508 O O . GLY A 1 204 ? 3.172 -4.942 -3.956 1.00 94.38 204 GLY A O 1
ATOM 1509 N N . PHE A 1 205 ? 2.911 -3.836 -2.021 1.00 85.94 205 PHE A N 1
ATOM 1510 C CA . PHE A 1 205 ? 2.189 -4.931 -1.361 1.00 85.94 205 PHE A CA 1
ATOM 1511 C C . PHE A 1 205 ? 0.814 -5.180 -1.996 1.00 85.94 205 PHE A C 1
ATOM 1513 O O . PHE A 1 205 ? 0.457 -6.341 -2.206 1.00 85.94 205 PHE A O 1
ATOM 1520 N N . ARG A 1 206 ? 0.076 -4.121 -2.348 1.00 86.00 206 ARG A N 1
ATOM 1521 C CA . ARG A 1 206 ? -1.256 -4.225 -2.968 1.00 86.00 206 ARG A CA 1
ATOM 1522 C C . ARG A 1 206 ? -1.187 -4.812 -4.375 1.00 86.00 206 ARG A C 1
ATOM 1524 O O . ARG A 1 206 ? -1.852 -5.809 -4.643 1.00 86.00 206 ARG A O 1
ATOM 1531 N N . VAL A 1 207 ? -0.321 -4.270 -5.233 1.00 95.38 207 VAL A N 1
ATOM 1532 C CA . VAL A 1 207 ? -0.105 -4.762 -6.604 1.00 95.38 207 VAL A CA 1
ATOM 1533 C C . VAL A 1 207 ? 0.338 -6.224 -6.580 1.00 95.38 207 VAL A C 1
ATOM 1535 O O . VAL A 1 207 ? -0.195 -7.046 -7.323 1.00 95.38 207 VAL A O 1
ATOM 1538 N N . ARG A 1 208 ? 1.256 -6.594 -5.675 1.00 93.81 208 ARG A N 1
ATOM 1539 C CA . ARG A 1 208 ? 1.667 -7.993 -5.491 1.00 93.81 208 ARG A CA 1
ATOM 1540 C C . ARG A 1 208 ? 0.475 -8.897 -5.201 1.00 93.81 208 ARG A C 1
ATOM 1542 O O . ARG A 1 208 ? 0.373 -9.965 -5.800 1.00 93.81 208 ARG A O 1
ATOM 1549 N N . ASP A 1 209 ? -0.379 -8.505 -4.264 1.00 84.06 209 ASP A N 1
ATOM 1550 C CA . ASP A 1 209 ? -1.498 -9.337 -3.833 1.00 84.06 209 ASP A CA 1
ATOM 1551 C C . ASP A 1 209 ? -2.564 -9.453 -4.927 1.00 84.06 209 ASP A C 1
ATOM 1553 O O . ASP A 1 209 ? -3.039 -10.561 -5.162 1.00 84.06 209 ASP A O 1
ATOM 1557 N N . LEU A 1 210 ? -2.846 -8.376 -5.670 1.00 88.19 210 LEU A N 1
ATOM 1558 C CA . LEU A 1 210 ? -3.763 -8.374 -6.820 1.00 88.19 210 LEU A CA 1
ATOM 1559 C C . LEU A 1 210 ? -3.246 -9.198 -8.013 1.00 88.19 210 LEU A C 1
ATOM 1561 O O . LEU A 1 210 ? -4.024 -9.870 -8.692 1.00 88.19 210 LEU A O 1
ATOM 1565 N N . LEU A 1 211 ? -1.936 -9.195 -8.262 1.00 91.44 211 LEU A N 1
ATOM 1566 C CA . LEU A 1 211 ? -1.323 -10.015 -9.310 1.00 91.44 211 LEU A CA 1
ATOM 1567 C C . LEU A 1 211 ? -1.276 -11.498 -8.923 1.00 91.44 211 LEU A C 1
ATOM 1569 O O . LEU A 1 211 ? -1.641 -12.353 -9.729 1.00 91.44 211 LEU A O 1
ATOM 1573 N N . ARG A 1 212 ? -0.875 -11.814 -7.683 1.00 88.81 212 ARG A N 1
ATOM 1574 C CA . ARG A 1 212 ? -0.878 -13.194 -7.156 1.00 88.81 212 ARG A CA 1
ATOM 1575 C C . ARG A 1 212 ? -2.271 -13.782 -7.122 1.00 88.81 212 ARG A C 1
ATOM 1577 O O . ARG A 1 212 ? -2.450 -14.958 -7.421 1.00 88.81 212 ARG A O 1
ATOM 1584 N N . ALA A 1 213 ? -3.240 -12.942 -6.788 1.00 82.50 213 ALA A N 1
ATOM 1585 C CA . ALA A 1 213 ? -4.639 -13.260 -6.907 1.00 82.50 213 ALA A CA 1
ATOM 1586 C C . ALA A 1 213 ? -4.963 -13.822 -8.312 1.00 82.50 213 ALA A C 1
ATOM 1588 O O . ALA A 1 213 ? -5.584 -14.866 -8.463 1.00 82.50 213 ALA A O 1
ATOM 1589 N N . ARG A 1 214 ? -4.438 -13.216 -9.366 1.00 88.19 214 ARG A N 1
ATOM 1590 C CA . ARG A 1 214 ? -4.692 -13.651 -10.746 1.00 88.19 214 ARG A CA 1
ATOM 1591 C C . ARG A 1 214 ? -3.762 -14.768 -11.244 1.00 88.19 214 ARG A C 1
ATOM 1593 O O . ARG A 1 214 ? -3.634 -15.003 -12.443 1.00 88.19 214 ARG A O 1
ATOM 1600 N N . GLY A 1 215 ? -3.075 -15.454 -10.329 1.00 86.31 215 GLY A N 1
ATOM 1601 C CA . GLY A 1 215 ? -2.197 -16.587 -10.629 1.00 86.31 215 GLY A CA 1
ATOM 1602 C C . GLY A 1 215 ? -0.752 -16.226 -10.984 1.00 86.31 215 GLY A C 1
ATOM 1603 O O . GLY A 1 215 ? 0.050 -17.139 -11.186 1.00 86.31 215 GLY A O 1
ATOM 1604 N N . ALA A 1 216 ? -0.383 -14.941 -11.025 1.00 95.12 216 ALA A N 1
ATOM 1605 C CA . ALA A 1 216 ? 1.002 -14.548 -11.276 1.00 95.12 216 ALA A CA 1
ATOM 1606 C C . ALA A 1 216 ? 1.917 -14.940 -10.105 1.00 95.12 216 ALA A C 1
ATOM 1608 O O . ALA A 1 216 ? 1.557 -14.840 -8.926 1.00 95.12 216 ALA A O 1
ATOM 1609 N N . ARG A 1 217 ? 3.157 -15.313 -10.412 1.00 93.94 217 ARG A N 1
ATOM 1610 C CA . ARG A 1 217 ? 4.232 -15.422 -9.424 1.00 93.94 217 ARG A CA 1
ATOM 1611 C C . ARG A 1 217 ? 4.864 -14.045 -9.271 1.00 93.94 217 ARG A C 1
ATOM 1613 O O . ARG A 1 217 ? 5.264 -13.427 -10.248 1.00 93.94 217 ARG A O 1
ATOM 1620 N N . VAL A 1 218 ? 4.928 -13.530 -8.044 1.00 95.56 218 VAL A N 1
ATOM 1621 C CA . VAL A 1 218 ? 5.396 -12.154 -7.804 1.00 95.56 218 VAL A CA 1
ATOM 1622 C C . VAL A 1 218 ? 6.491 -12.117 -6.753 1.00 95.56 218 VAL A C 1
ATOM 1624 O O . VAL A 1 218 ? 6.260 -12.533 -5.611 1.00 95.56 218 VAL A O 1
ATOM 1627 N N . SER A 1 219 ? 7.636 -11.543 -7.114 1.00 92.00 219 SER A N 1
ATOM 1628 C CA . SER A 1 219 ? 8.726 -11.193 -6.202 1.00 92.00 219 SER A CA 1
ATOM 1629 C C . SER A 1 219 ? 8.647 -9.708 -5.869 1.00 92.00 219 SER A C 1
ATOM 1631 O O . SER A 1 219 ? 8.847 -8.872 -6.741 1.00 92.00 219 SER A O 1
ATOM 1633 N N . LEU A 1 220 ? 8.354 -9.369 -4.612 1.00 93.88 220 LEU A N 1
ATOM 1634 C CA . LEU A 1 220 ? 8.323 -7.983 -4.137 1.00 93.88 220 LEU A CA 1
ATOM 1635 C C . LEU A 1 220 ? 9.607 -7.665 -3.369 1.00 93.88 220 LEU A C 1
ATOM 1637 O O . LEU A 1 220 ? 9.853 -8.248 -2.312 1.00 93.88 220 LEU A O 1
ATOM 1641 N N . ASN A 1 221 ? 10.393 -6.723 -3.882 1.00 92.25 221 ASN A N 1
ATOM 1642 C CA . ASN A 1 221 ? 11.655 -6.289 -3.297 1.00 92.25 221 ASN A CA 1
ATOM 1643 C C . ASN A 1 221 ? 11.452 -4.974 -2.540 1.00 92.25 221 ASN A C 1
ATOM 1645 O O . ASN A 1 221 ? 11.010 -3.983 -3.115 1.00 92.25 221 ASN A O 1
ATOM 1649 N N . THR A 1 222 ? 11.779 -4.985 -1.245 1.00 90.62 222 THR A N 1
ATOM 1650 C CA . THR A 1 222 ? 11.719 -3.816 -0.352 1.00 90.62 222 THR A CA 1
ATOM 1651 C C . THR A 1 222 ? 13.044 -3.655 0.379 1.00 90.62 222 THR A C 1
ATOM 1653 O O . THR A 1 222 ? 13.742 -4.650 0.583 1.00 90.62 222 THR A O 1
ATOM 1656 N N . TYR A 1 223 ? 13.366 -2.440 0.826 1.00 88.38 223 TYR A N 1
ATOM 1657 C CA . TYR A 1 223 ? 14.678 -2.122 1.402 1.00 88.38 223 TYR A CA 1
ATOM 1658 C C . TYR A 1 223 ? 14.574 -1.405 2.763 1.00 88.38 223 TYR A C 1
ATOM 1660 O O . TYR A 1 223 ? 15.076 -0.289 2.904 1.00 88.38 223 TYR A O 1
ATOM 1668 N N . PRO A 1 224 ? 13.926 -1.994 3.790 1.00 83.88 224 PRO A N 1
ATOM 1669 C CA . PRO A 1 224 ? 13.836 -1.374 5.114 1.00 83.88 224 PRO A CA 1
ATOM 1670 C C . PRO A 1 224 ? 15.218 -1.209 5.760 1.00 83.88 224 PRO A C 1
ATOM 1672 O O . PRO A 1 224 ? 16.175 -1.876 5.359 1.00 83.88 224 PRO A O 1
ATOM 1675 N N . SER A 1 225 ? 15.329 -0.369 6.791 1.00 80.25 225 SER A N 1
ATOM 1676 C CA . SER A 1 225 ? 16.567 -0.210 7.567 1.00 80.25 225 SER A CA 1
ATOM 1677 C C . SER A 1 225 ? 17.170 -1.559 7.975 1.00 80.25 225 SER A C 1
ATOM 1679 O O . SER A 1 225 ? 16.455 -2.458 8.418 1.00 80.25 225 SER A O 1
ATOM 1681 N N . GLY A 1 226 ? 18.487 -1.700 7.804 1.00 82.31 226 GLY A N 1
ATOM 1682 C CA . GLY A 1 226 ? 19.207 -2.960 8.026 1.00 82.31 226 GLY A CA 1
ATOM 1683 C C . GLY A 1 226 ? 19.215 -3.919 6.828 1.00 82.31 226 GLY A C 1
ATOM 1684 O O . GLY A 1 226 ? 19.812 -4.990 6.915 1.00 82.31 226 GLY A O 1
ATOM 1685 N N . SER A 1 227 ? 18.592 -3.555 5.703 1.00 79.94 227 SER A N 1
ATOM 1686 C CA . SER A 1 227 ? 18.712 -4.318 4.455 1.00 79.94 227 SER A CA 1
ATOM 1687 C C . SER A 1 227 ? 20.142 -4.340 3.923 1.00 79.94 227 SER A C 1
ATOM 1689 O O . SER A 1 227 ? 20.951 -3.449 4.181 1.00 79.94 227 SER A O 1
ATOM 1691 N N . VAL A 1 228 ? 20.436 -5.349 3.103 1.00 84.69 228 VAL A N 1
ATOM 1692 C CA . VAL A 1 228 ? 21.705 -5.434 2.377 1.00 84.69 228 VAL A CA 1
ATOM 1693 C C . VAL A 1 228 ? 21.854 -4.228 1.444 1.00 84.69 228 VAL A C 1
ATOM 1695 O O . VAL A 1 228 ? 20.940 -3.902 0.685 1.00 84.69 228 VAL A O 1
ATOM 1698 N N . ARG A 1 229 ? 23.033 -3.600 1.483 1.00 92.31 229 ARG A N 1
ATOM 1699 C CA . ARG A 1 229 ? 23.402 -2.449 0.648 1.00 92.31 229 ARG A CA 1
ATOM 1700 C C . ARG A 1 229 ? 23.329 -2.811 -0.831 1.00 92.31 229 ARG A C 1
ATOM 1702 O O . ARG A 1 229 ? 23.919 -3.806 -1.254 1.00 92.31 229 ARG A O 1
ATOM 1709 N N . ARG A 1 230 ? 22.630 -1.993 -1.621 1.00 91.12 230 ARG A N 1
ATOM 1710 C CA . ARG A 1 230 ? 22.494 -2.179 -3.073 1.00 91.12 230 ARG A CA 1
ATOM 1711 C C . ARG A 1 230 ? 22.541 -0.850 -3.813 1.00 91.12 230 ARG A C 1
ATOM 1713 O O . ARG A 1 230 ? 21.855 0.100 -3.440 1.00 91.12 230 ARG A O 1
ATOM 1720 N N . SER A 1 231 ? 23.314 -0.799 -4.895 1.00 95.44 231 SER A N 1
ATOM 1721 C CA . SER A 1 231 ? 23.232 0.283 -5.880 1.00 95.44 231 SER A CA 1
ATOM 1722 C C . SER A 1 231 ? 21.913 0.216 -6.656 1.00 95.44 231 SER A C 1
ATOM 1724 O O . SER A 1 231 ? 21.270 -0.833 -6.709 1.00 95.44 231 SER A O 1
ATOM 1726 N N . LEU A 1 232 ? 21.528 1.309 -7.326 1.00 97.12 232 LEU A N 1
ATOM 1727 C CA . LEU A 1 232 ? 20.339 1.321 -8.190 1.00 97.12 232 LEU A CA 1
ATOM 1728 C C . LEU A 1 232 ? 20.396 0.212 -9.253 1.00 97.12 232 LEU A C 1
ATOM 1730 O O . LEU A 1 232 ? 19.408 -0.478 -9.476 1.00 97.12 232 LEU A O 1
ATOM 1734 N N . PHE A 1 233 ? 21.568 -0.025 -9.849 1.00 98.06 233 PHE A N 1
ATOM 1735 C CA . PHE A 1 233 ? 21.754 -1.117 -10.805 1.00 98.06 233 PHE A CA 1
ATOM 1736 C C . PHE A 1 233 ? 21.468 -2.490 -10.172 1.00 98.06 233 PHE A C 1
ATOM 1738 O O . PHE A 1 233 ? 20.725 -3.281 -10.744 1.00 98.06 233 PHE A O 1
ATOM 1745 N N . GLN A 1 234 ? 21.990 -2.761 -8.969 1.00 96.75 234 GLN A N 1
ATOM 1746 C CA . GLN A 1 234 ? 21.756 -4.019 -8.238 1.00 96.75 234 GLN A CA 1
ATOM 1747 C C . GLN A 1 234 ? 20.311 -4.187 -7.744 1.00 96.75 234 GLN A C 1
ATOM 1749 O O . GLN A 1 234 ? 19.866 -5.315 -7.527 1.00 96.75 234 GLN A O 1
ATOM 1754 N N . LYS A 1 235 ? 19.579 -3.088 -7.532 1.00 96.81 235 LYS A N 1
ATOM 1755 C CA . LYS A 1 235 ? 18.130 -3.141 -7.293 1.00 96.81 235 LYS A CA 1
ATOM 1756 C C . LYS A 1 235 ? 17.400 -3.602 -8.556 1.00 96.81 235 LYS A C 1
ATO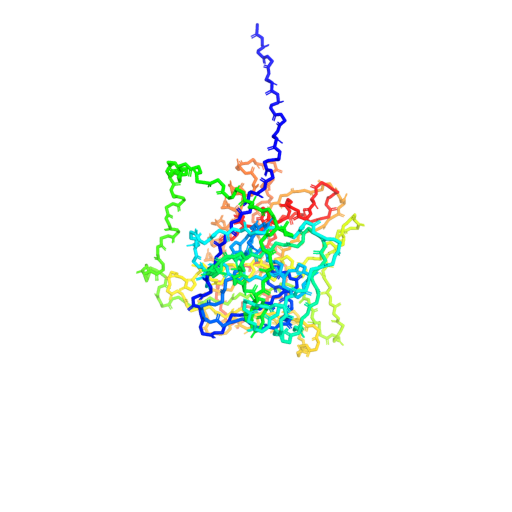M 1758 O O . LYS A 1 235 ? 16.542 -4.463 -8.473 1.00 96.81 235 LYS A O 1
ATOM 1763 N N . GLY A 1 236 ? 17.833 -3.155 -9.735 1.00 97.88 236 GLY A N 1
ATOM 1764 C CA . GLY A 1 236 ? 17.276 -3.606 -11.014 1.00 97.88 236 GLY A CA 1
ATOM 1765 C C . GLY A 1 236 ? 17.541 -5.077 -11.353 1.00 97.88 236 GLY A C 1
ATOM 1766 O O . GLY A 1 236 ? 16.706 -5.726 -11.978 1.00 97.88 236 GLY A O 1
ATOM 1767 N N . THR A 1 237 ? 18.675 -5.650 -10.936 1.00 97.69 237 THR A N 1
ATOM 1768 C CA . THR A 1 237 ? 19.014 -7.044 -11.289 1.00 97.69 237 THR A CA 1
ATOM 1769 C C . THR A 1 237 ? 18.128 -8.097 -10.617 1.00 97.69 237 THR A C 1
ATOM 1771 O O . THR A 1 237 ? 18.160 -9.258 -11.025 1.00 97.69 237 THR A O 1
ATOM 1774 N N . VAL A 1 238 ? 17.284 -7.715 -9.649 1.00 93.81 238 VAL A N 1
ATOM 1775 C CA . VAL A 1 238 ? 16.253 -8.602 -9.069 1.00 93.81 238 VAL A CA 1
ATOM 1776 C C . VAL A 1 238 ? 15.241 -9.086 -10.110 1.00 93.81 238 VAL A C 1
ATOM 1778 O O . VAL A 1 238 ? 14.566 -10.083 -9.884 1.00 93.81 238 VAL A O 1
ATOM 1781 N N . ALA A 1 239 ? 15.176 -8.418 -11.266 1.00 97.38 239 ALA A N 1
ATOM 1782 C CA . ALA A 1 239 ? 14.377 -8.821 -12.413 1.00 97.38 239 ALA A CA 1
ATOM 1783 C C . ALA A 1 239 ? 14.800 -10.169 -13.026 1.00 97.38 239 ALA A C 1
ATOM 1785 O O . ALA A 1 239 ? 14.046 -10.752 -13.799 1.00 97.38 239 ALA A O 1
ATOM 1786 N N . ARG A 1 240 ? 15.996 -10.685 -12.706 1.00 96.81 240 ARG A N 1
ATOM 1787 C CA . ARG A 1 240 ? 16.499 -11.952 -13.252 1.00 96.81 240 ARG A CA 1
ATOM 1788 C C . ARG A 1 240 ? 15.492 -13.086 -13.048 1.00 96.81 240 ARG A C 1
ATOM 1790 O O . ARG A 1 240 ? 15.070 -13.338 -11.924 1.00 96.81 240 ARG A O 1
ATOM 1797 N N . GLY A 1 241 ? 15.151 -13.775 -14.137 1.00 93.81 241 GLY A N 1
ATOM 1798 C CA . GLY A 1 241 ? 14.214 -14.903 -14.123 1.00 93.81 241 GLY A CA 1
ATOM 1799 C C . GLY A 1 241 ? 12.731 -14.519 -14.087 1.00 93.81 241 GLY A C 1
ATOM 1800 O O . GLY A 1 241 ? 11.922 -15.390 -13.803 1.00 93.81 241 GLY A O 1
ATOM 1801 N N . HIS A 1 242 ? 12.384 -13.254 -14.345 1.00 98.44 242 HIS A N 1
ATOM 1802 C CA . HIS A 1 242 ? 10.999 -12.783 -14.425 1.00 98.44 242 HIS A CA 1
ATOM 1803 C C . HIS A 1 242 ? 10.638 -12.343 -15.853 1.00 98.44 242 HIS A C 1
ATOM 1805 O O . HIS A 1 242 ? 11.523 -12.079 -16.667 1.00 98.44 242 HIS A O 1
ATOM 1811 N N . ASP A 1 243 ? 9.347 -12.216 -16.153 1.00 98.12 243 ASP A N 1
ATOM 1812 C CA . ASP A 1 243 ? 8.848 -11.755 -17.455 1.00 98.12 243 ASP A CA 1
ATOM 1813 C C . ASP A 1 243 ? 8.815 -10.227 -17.556 1.00 98.12 243 ASP A C 1
ATOM 1815 O O . ASP A 1 243 ? 9.057 -9.650 -18.622 1.00 98.12 243 ASP A O 1
ATOM 1819 N N . LEU A 1 244 ? 8.514 -9.556 -16.440 1.00 97.75 244 LEU A N 1
ATOM 1820 C CA . LEU A 1 244 ? 8.487 -8.100 -16.368 1.00 97.75 244 LEU A CA 1
ATOM 1821 C C . LEU A 1 244 ? 8.961 -7.563 -15.018 1.00 97.75 244 LEU A C 1
ATOM 1823 O O . LEU A 1 244 ? 8.836 -8.213 -13.978 1.00 97.75 244 LEU A O 1
ATOM 1827 N N . PHE A 1 245 ? 9.478 -6.338 -15.057 1.00 98.88 245 PHE A N 1
ATOM 1828 C CA . PHE A 1 245 ? 9.929 -5.578 -13.898 1.00 98.88 245 PHE A CA 1
ATOM 1829 C C . PHE A 1 245 ? 9.179 -4.247 -13.791 1.00 98.88 245 PHE A C 1
ATOM 1831 O O . PHE A 1 245 ? 9.106 -3.492 -14.765 1.00 98.88 245 PHE A O 1
ATOM 1838 N N . VAL A 1 246 ? 8.672 -3.941 -12.598 1.00 98.88 246 VAL A N 1
ATOM 1839 C CA . VAL A 1 246 ? 8.025 -2.664 -12.275 1.00 98.88 246 VAL A CA 1
ATOM 1840 C C . VAL A 1 246 ? 8.659 -2.097 -11.009 1.00 98.88 246 VAL A C 1
ATOM 1842 O O . VAL A 1 246 ? 8.576 -2.712 -9.946 1.00 98.88 246 VAL A O 1
ATOM 1845 N N . SER A 1 247 ? 9.276 -0.923 -11.121 1.00 98.88 247 SER A N 1
ATOM 1846 C CA . SER A 1 247 ? 9.703 -0.131 -9.961 1.00 98.88 247 SER A CA 1
ATOM 1847 C C . SER A 1 247 ? 8.640 0.920 -9.643 1.00 98.88 247 SER A C 1
ATOM 1849 O O . SER A 1 247 ? 8.156 1.586 -10.552 1.00 98.88 247 SER A O 1
ATOM 1851 N N . LEU A 1 248 ? 8.233 1.022 -8.381 1.00 98.81 248 LEU A N 1
ATOM 1852 C CA . LEU A 1 248 ? 7.149 1.891 -7.917 1.00 98.81 248 LEU A CA 1
ATOM 1853 C C . LEU A 1 248 ? 7.727 3.081 -7.152 1.00 98.81 248 LEU A C 1
ATOM 1855 O O . LEU A 1 248 ? 8.494 2.878 -6.205 1.00 98.81 248 LEU A O 1
ATOM 1859 N N . HIS A 1 249 ? 7.335 4.282 -7.565 1.00 98.81 249 HIS A N 1
ATOM 1860 C CA . HIS A 1 249 ? 7.776 5.580 -7.069 1.00 98.81 249 HIS A CA 1
ATOM 1861 C C . HIS A 1 249 ? 6.608 6.574 -6.984 1.00 98.81 249 HIS A C 1
ATOM 1863 O O . HIS A 1 249 ? 5.558 6.386 -7.607 1.00 98.81 249 HIS A O 1
ATOM 1869 N N . HIS A 1 250 ? 6.798 7.635 -6.202 1.00 98.56 250 HIS A N 1
ATOM 1870 C CA . HIS A 1 250 ? 5.881 8.769 -6.161 1.00 98.56 250 HIS A CA 1
ATOM 1871 C C . HIS A 1 250 ? 6.680 10.064 -6.214 1.00 98.56 250 HIS A C 1
ATOM 1873 O O . HIS A 1 250 ? 7.653 10.255 -5.493 1.00 98.56 250 HIS A O 1
ATOM 1879 N N . ASN A 1 251 ? 6.220 11.001 -7.027 1.00 97.81 251 ASN A N 1
ATOM 1880 C CA . ASN A 1 251 ? 7.020 12.150 -7.402 1.00 97.81 251 ASN A CA 1
ATOM 1881 C C . ASN A 1 251 ? 6.948 13.276 -6.353 1.00 97.81 251 ASN A C 1
ATOM 1883 O O . ASN A 1 251 ? 6.047 13.330 -5.509 1.00 97.81 251 ASN A O 1
ATOM 1887 N N . ALA A 1 252 ? 7.869 14.228 -6.453 1.00 97.69 252 ALA A N 1
ATOM 1888 C CA . ALA A 1 252 ? 7.824 15.496 -5.737 1.00 97.69 252 ALA A CA 1
ATOM 1889 C C . ALA A 1 252 ? 8.547 16.584 -6.535 1.00 97.69 252 ALA A C 1
ATOM 1891 O O . ALA A 1 252 ? 9.512 16.302 -7.248 1.00 97.69 252 ALA A O 1
ATOM 1892 N N . PHE A 1 253 ? 8.105 17.840 -6.423 1.00 96.88 253 PHE A N 1
ATOM 1893 C CA . PHE A 1 253 ? 8.761 18.938 -7.133 1.00 96.88 253 PHE A CA 1
ATOM 1894 C C . PHE A 1 253 ? 8.694 20.289 -6.419 1.00 96.88 253 PHE A C 1
ATOM 1896 O O . PHE A 1 253 ? 9.738 20.863 -6.116 1.00 96.88 253 PHE A O 1
ATOM 1903 N N . ASN A 1 254 ? 7.497 20.847 -6.224 1.00 96.00 254 ASN A N 1
ATOM 1904 C CA . ASN A 1 254 ? 7.320 22.244 -5.805 1.00 96.00 254 ASN A CA 1
ATOM 1905 C C . ASN A 1 254 ? 6.039 22.494 -4.987 1.00 96.00 254 ASN A C 1
ATOM 1907 O O . ASN A 1 254 ? 5.476 23.588 -5.049 1.00 96.00 254 ASN A O 1
ATOM 1911 N N . ASP A 1 255 ? 5.529 21.474 -4.296 1.00 93.38 255 ASP A N 1
ATOM 1912 C CA . ASP A 1 255 ? 4.290 21.498 -3.503 1.00 93.38 255 ASP A CA 1
ATOM 1913 C C . ASP A 1 255 ? 2.990 21.779 -4.294 1.00 93.38 255 ASP A C 1
ATOM 1915 O O . ASP A 1 255 ? 1.921 21.943 -3.698 1.00 93.38 255 ASP A O 1
ATOM 1919 N N . SER A 1 256 ? 3.041 21.865 -5.627 1.00 93.75 256 SER A N 1
ATOM 1920 C CA . SER A 1 256 ? 1.867 22.183 -6.464 1.00 93.75 256 SER A CA 1
ATOM 1921 C C . SER A 1 256 ? 1.706 21.279 -7.683 1.00 93.75 256 SER A C 1
ATOM 1923 O O . SER A 1 256 ? 0.581 21.076 -8.149 1.00 93.75 256 SER A O 1
ATOM 1925 N N . ALA A 1 257 ? 2.808 20.722 -8.191 1.00 96.94 257 ALA A N 1
ATOM 1926 C CA . ALA A 1 257 ? 2.789 19.768 -9.286 1.00 96.94 257 ALA A CA 1
ATOM 1927 C C . ALA A 1 257 ? 1.911 18.554 -8.948 1.00 96.94 257 ALA A C 1
ATOM 1929 O O . ALA A 1 257 ? 1.820 18.122 -7.800 1.00 96.94 257 ALA A O 1
ATOM 1930 N N . GLN A 1 258 ? 1.233 18.017 -9.964 1.00 97.38 258 GLN A N 1
ATOM 1931 C CA . GLN A 1 258 ? 0.412 16.825 -9.818 1.00 97.38 258 GLN A CA 1
ATOM 1932 C C . GLN A 1 258 ? 0.279 16.078 -11.146 1.00 97.38 258 GLN A C 1
ATOM 1934 O O . GLN A 1 258 ? 0.382 16.677 -12.218 1.00 97.38 258 GLN A O 1
ATOM 1939 N N . GLY A 1 259 ? 0.025 14.777 -11.061 1.00 98.06 259 GLY A N 1
ATOM 1940 C CA . GLY A 1 259 ? -0.182 13.883 -12.193 1.00 98.06 259 GLY A CA 1
ATOM 1941 C C . GLY A 1 259 ? 0.661 12.619 -12.110 1.00 98.06 259 GLY A C 1
ATOM 1942 O O . GLY A 1 259 ? 1.537 12.519 -11.256 1.00 98.06 259 GLY A O 1
ATOM 1943 N N . ALA A 1 260 ? 0.395 11.687 -13.019 1.00 98.56 260 ALA A N 1
ATOM 1944 C CA . ALA A 1 260 ? 1.120 10.425 -13.147 1.00 98.56 260 ALA A CA 1
ATOM 1945 C C . ALA A 1 260 ? 2.096 10.480 -14.326 1.00 98.56 260 ALA A C 1
ATOM 1947 O O . ALA A 1 260 ? 1.768 11.065 -15.364 1.00 98.56 260 ALA A O 1
ATOM 1948 N N . GLU A 1 261 ? 3.253 9.836 -14.198 1.00 98.62 261 GLU A N 1
ATOM 1949 C CA . GLU A 1 261 ? 4.151 9.537 -15.319 1.00 98.62 261 GLU A CA 1
ATOM 1950 C C . GLU A 1 261 ? 4.720 8.118 -15.213 1.00 98.62 261 GLU A C 1
ATOM 1952 O O . GLU A 1 261 ? 5.006 7.623 -14.127 1.00 98.62 261 GLU A O 1
ATOM 1957 N N . VAL A 1 262 ? 4.930 7.454 -16.350 1.00 98.88 262 VAL A N 1
ATOM 1958 C CA . VAL A 1 262 ? 5.620 6.157 -16.391 1.00 98.88 262 VAL A CA 1
ATOM 1959 C C . VAL A 1 262 ? 6.915 6.296 -17.176 1.00 98.88 262 VAL A C 1
ATOM 1961 O O . VAL A 1 262 ? 6.951 6.758 -18.316 1.00 98.88 262 VAL A O 1
ATOM 1964 N N . LEU A 1 263 ? 8.014 5.902 -16.555 1.00 98.88 263 LEU A N 1
ATOM 1965 C CA . LEU A 1 263 ? 9.359 6.032 -17.077 1.00 98.88 263 LEU A CA 1
ATOM 1966 C C . LEU A 1 263 ? 9.811 4.715 -17.712 1.00 98.88 263 LEU A C 1
ATOM 1968 O O . LEU A 1 263 ? 9.709 3.631 -17.136 1.00 98.88 263 LEU A O 1
ATOM 1972 N N . VAL A 1 264 ? 10.389 4.824 -18.904 1.00 98.88 264 VAL A N 1
ATOM 1973 C CA . VAL A 1 264 ? 11.100 3.740 -19.584 1.00 98.88 264 VAL A CA 1
ATOM 1974 C C . VAL A 1 264 ? 12.558 4.121 -19.808 1.00 98.88 264 VAL A C 1
ATOM 1976 O O . VAL A 1 264 ? 12.922 5.300 -19.867 1.00 98.88 264 VAL A O 1
ATOM 1979 N N . HIS A 1 265 ? 13.428 3.122 -19.966 1.00 98.69 265 HIS A N 1
ATOM 1980 C CA . HIS A 1 265 ? 14.846 3.396 -20.165 1.00 98.69 265 HIS A CA 1
ATOM 1981 C C . HIS A 1 265 ? 15.106 4.130 -21.491 1.00 98.69 265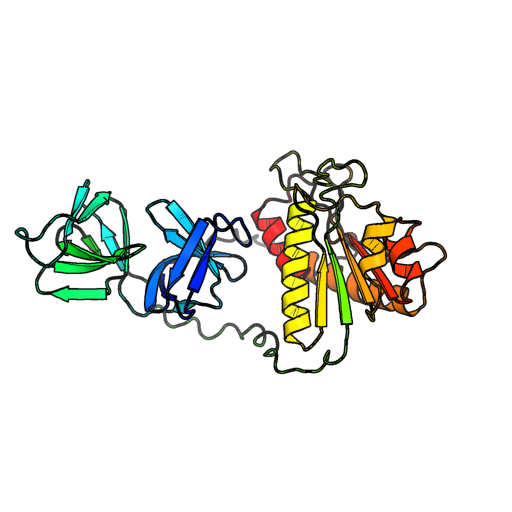 HIS A C 1
ATOM 1983 O O . HIS A 1 265 ? 14.668 3.690 -22.551 1.00 98.69 265 HIS A O 1
ATOM 1989 N N . LYS A 1 266 ? 15.923 5.191 -21.466 1.00 98.38 266 LYS A N 1
ATOM 1990 C CA . LYS A 1 266 ? 16.223 6.052 -22.628 1.00 98.38 266 LYS A CA 1
ATOM 1991 C C . LYS A 1 266 ? 16.604 5.282 -23.900 1.00 98.38 266 LYS A C 1
ATOM 1993 O O . LYS A 1 266 ? 15.969 5.476 -24.933 1.00 98.38 266 LYS A O 1
ATOM 1998 N N . THR A 1 267 ? 17.611 4.409 -23.803 1.00 98.00 267 THR A N 1
ATOM 1999 C CA . THR A 1 267 ? 18.178 3.660 -24.943 1.00 98.00 267 THR A CA 1
ATOM 2000 C C . THR A 1 267 ? 17.933 2.146 -24.938 1.00 98.00 267 THR A C 1
ATOM 2002 O O . THR A 1 267 ? 18.058 1.531 -25.987 1.00 98.00 267 THR A O 1
ATOM 2005 N N . LYS A 1 268 ? 17.595 1.532 -23.794 1.00 98.06 268 LYS A N 1
ATOM 2006 C CA . LYS A 1 268 ? 17.401 0.076 -23.650 1.00 98.06 268 LYS A CA 1
ATOM 2007 C C . LYS A 1 268 ? 15.938 -0.373 -23.682 1.00 98.06 268 LYS A C 1
ATOM 2009 O O . LYS A 1 268 ? 15.678 -1.570 -23.663 1.00 98.06 268 LYS A O 1
ATOM 2014 N N . THR A 1 269 ? 14.989 0.566 -23.671 1.00 97.94 269 THR A N 1
ATOM 2015 C CA . THR A 1 269 ? 13.566 0.214 -23.676 1.00 97.94 269 THR A CA 1
ATOM 2016 C C . THR A 1 269 ? 13.186 -0.553 -24.938 1.00 97.94 269 THR A C 1
ATOM 2018 O O . THR A 1 269 ? 13.716 -0.306 -26.022 1.00 97.94 269 THR A O 1
ATOM 2021 N N . THR A 1 270 ? 12.237 -1.465 -24.782 1.00 98.38 270 THR A N 1
ATOM 2022 C CA . THR A 1 270 ? 11.689 -2.304 -25.845 1.00 98.38 270 THR A CA 1
ATOM 2023 C C . THR A 1 270 ? 10.252 -1.893 -26.156 1.00 98.38 270 THR A C 1
ATOM 2025 O O . THR A 1 270 ? 9.607 -1.193 -25.372 1.00 98.38 270 THR A O 1
ATOM 2028 N N . SER A 1 271 ? 9.701 -2.367 -27.275 1.00 98.25 271 SER A N 1
ATOM 2029 C CA . SER A 1 271 ? 8.280 -2.166 -27.595 1.00 98.25 271 SER A CA 1
ATOM 2030 C C . SER A 1 271 ? 7.357 -2.708 -26.495 1.00 98.25 271 SER A C 1
ATOM 2032 O O . SER A 1 271 ? 6.329 -2.099 -26.208 1.00 98.25 271 SER A O 1
ATOM 2034 N N . SER A 1 272 ? 7.747 -3.800 -25.826 1.00 98.31 272 SER A N 1
ATOM 2035 C CA . SER A 1 272 ? 7.012 -4.366 -24.688 1.00 98.31 272 SER A CA 1
ATOM 2036 C C . SER A 1 272 ? 7.027 -3.443 -23.469 1.00 98.31 272 SER A C 1
ATOM 2038 O O . SER A 1 272 ? 5.975 -3.219 -22.877 1.00 98.31 272 SER A O 1
ATOM 2040 N N . SER A 1 273 ? 8.176 -2.840 -23.131 1.00 98.75 273 SER A N 1
ATOM 2041 C CA . SER A 1 273 ? 8.255 -1.809 -22.082 1.00 98.75 273 SER A CA 1
ATOM 2042 C C . SER A 1 273 ? 7.371 -0.604 -22.394 1.00 98.75 273 SER A C 1
ATOM 2044 O O . SER A 1 273 ? 6.667 -0.130 -21.511 1.00 98.75 273 SER A O 1
ATOM 2046 N N . ILE A 1 274 ? 7.391 -0.110 -23.636 1.00 98.69 274 ILE A N 1
ATOM 2047 C CA . ILE A 1 274 ? 6.569 1.041 -24.047 1.00 98.69 274 ILE A CA 1
ATOM 2048 C C . ILE A 1 274 ? 5.082 0.693 -23.949 1.00 98.69 274 ILE A C 1
ATOM 2050 O O . ILE A 1 274 ? 4.308 1.477 -23.407 1.00 98.69 274 ILE A O 1
ATOM 2054 N N . ARG A 1 275 ? 4.682 -0.496 -24.419 1.00 98.62 275 ARG A N 1
ATOM 2055 C CA . ARG A 1 275 ? 3.292 -0.957 -24.328 1.00 98.62 275 ARG A CA 1
ATOM 2056 C C . ARG A 1 275 ? 2.838 -1.095 -22.877 1.00 98.62 275 ARG A C 1
ATOM 2058 O O . ARG A 1 275 ? 1.752 -0.631 -22.547 1.00 98.62 275 ARG A O 1
ATOM 2065 N N . LEU A 1 276 ? 3.658 -1.705 -22.020 1.00 98.62 276 LEU A N 1
ATOM 2066 C CA . LEU A 1 276 ? 3.368 -1.815 -20.590 1.00 98.62 276 LEU A CA 1
ATOM 2067 C C . LEU A 1 276 ? 3.248 -0.428 -19.947 1.00 98.62 276 LEU A C 1
ATOM 2069 O O . LEU A 1 276 ? 2.291 -0.177 -19.221 1.00 98.62 276 LEU A O 1
ATOM 2073 N N . ALA A 1 277 ? 4.177 0.479 -20.255 1.00 98.81 277 ALA A N 1
ATOM 2074 C CA . ALA A 1 277 ? 4.169 1.831 -19.718 1.00 98.81 277 ALA A CA 1
ATOM 2075 C C . ALA A 1 277 ? 2.912 2.608 -20.117 1.00 98.81 277 ALA A C 1
ATOM 2077 O O . ALA A 1 277 ? 2.312 3.244 -19.259 1.00 98.81 277 ALA A O 1
ATOM 2078 N N . GLN A 1 278 ? 2.481 2.510 -21.378 1.00 98.56 278 GLN A N 1
ATOM 2079 C CA . GLN A 1 278 ? 1.261 3.167 -21.846 1.00 98.56 278 GLN A CA 1
ATOM 2080 C C . GLN A 1 278 ? 0.017 2.613 -21.140 1.00 98.56 278 GLN A C 1
ATOM 2082 O O . GLN A 1 278 ? -0.799 3.384 -20.650 1.00 98.56 278 GLN A O 1
ATOM 2087 N N . LEU A 1 279 ? -0.096 1.284 -21.016 1.00 98.38 279 LEU A N 1
ATOM 2088 C CA . LEU A 1 279 ? -1.225 0.652 -20.322 1.00 98.38 279 LEU A CA 1
ATOM 2089 C C . LEU A 1 279 ? -1.316 1.083 -18.853 1.00 98.38 279 LEU A C 1
ATOM 2091 O O . LEU A 1 279 ? -2.414 1.324 -18.351 1.00 98.38 279 LEU A O 1
ATOM 2095 N N . ILE A 1 280 ? -0.173 1.179 -18.168 1.00 98.75 280 ILE A N 1
ATOM 2096 C CA . ILE A 1 280 ? -0.123 1.657 -16.785 1.00 98.75 280 ILE A CA 1
ATOM 2097 C C . ILE A 1 280 ? -0.476 3.147 -16.732 1.00 98.75 280 ILE A C 1
ATOM 2099 O O . ILE A 1 280 ? -1.359 3.516 -15.966 1.00 98.75 280 ILE A O 1
ATOM 2103 N N . GLN A 1 281 ? 0.142 3.985 -17.570 1.00 98.69 281 GLN A N 1
ATOM 2104 C CA . GLN A 1 281 ? -0.106 5.430 -17.624 1.00 98.69 281 GLN A CA 1
ATOM 2105 C C . GLN A 1 281 ? -1.598 5.740 -17.804 1.00 98.69 281 GLN A C 1
ATOM 2107 O O . GLN A 1 281 ? -2.183 6.455 -16.988 1.00 98.69 281 GLN A O 1
ATOM 2112 N N . ASP A 1 282 ? -2.230 5.137 -18.815 1.00 93.19 282 ASP A N 1
ATOM 2113 C CA . ASP A 1 282 ? -3.653 5.325 -19.108 1.00 93.19 282 ASP A CA 1
ATOM 2114 C C . ASP A 1 282 ? -4.513 4.926 -17.902 1.00 93.19 282 ASP A C 1
ATOM 2116 O O . ASP A 1 282 ? -5.475 5.612 -17.534 1.00 93.19 282 ASP A O 1
ATOM 2120 N N . ARG A 1 283 ? -4.155 3.816 -17.240 1.00 97.56 283 ARG A N 1
ATOM 2121 C CA . ARG A 1 283 ? -4.916 3.317 -16.098 1.00 97.56 283 ARG A CA 1
ATOM 2122 C C . ARG A 1 283 ? -4.757 4.194 -14.860 1.00 97.56 283 ARG A C 1
ATOM 2124 O O . ARG A 1 283 ? -5.765 4.431 -14.194 1.00 97.56 283 ARG A O 1
ATOM 2131 N N . LEU A 1 284 ? -3.558 4.704 -14.583 1.00 98.06 284 LEU A N 1
ATOM 2132 C CA . LEU A 1 284 ? -3.294 5.625 -13.474 1.00 98.06 284 LEU A CA 1
ATOM 2133 C C . LEU A 1 284 ? -4.094 6.915 -13.633 1.00 98.06 284 LEU A C 1
ATOM 2135 O O . LEU A 1 284 ? -4.837 7.300 -12.729 1.00 98.06 284 LEU A O 1
ATOM 2139 N N . VAL A 1 285 ? -4.022 7.541 -14.811 1.00 96.00 285 VAL A N 1
ATOM 2140 C CA . VAL A 1 285 ? -4.766 8.773 -15.107 1.00 96.00 285 VAL A CA 1
ATOM 2141 C C . VAL A 1 285 ? -6.269 8.541 -14.965 1.00 96.00 285 VAL A C 1
ATOM 2143 O O . VAL A 1 285 ? -6.971 9.338 -14.334 1.00 96.00 285 VAL A O 1
ATOM 2146 N N . GLN A 1 286 ? -6.774 7.416 -15.475 1.00 86.69 286 GLN A N 1
ATOM 2147 C CA . GLN A 1 286 ? -8.186 7.077 -15.348 1.00 86.69 286 GLN A CA 1
ATOM 2148 C C . GLN A 1 286 ? -8.615 6.867 -13.889 1.00 86.69 286 GLN A C 1
ATOM 2150 O O . GLN A 1 286 ? -9.709 7.284 -13.510 1.00 86.69 286 GLN A O 1
ATOM 2155 N N . ARG A 1 287 ? -7.798 6.190 -13.076 1.00 92.06 287 ARG A N 1
ATOM 2156 C CA . ARG A 1 287 ? -8.194 5.720 -11.740 1.00 92.06 287 ARG A CA 1
ATOM 2157 C C . ARG A 1 287 ? -7.935 6.733 -10.635 1.00 92.06 287 ARG A C 1
ATOM 2159 O O . ARG A 1 287 ? -8.809 6.928 -9.797 1.00 92.06 287 ARG A O 1
ATOM 2166 N N . ILE A 1 288 ? -6.780 7.388 -10.647 1.00 91.06 288 ILE A N 1
ATOM 2167 C CA . ILE A 1 288 ? -6.380 8.357 -9.619 1.00 91.06 288 ILE A CA 1
ATOM 2168 C C . ILE A 1 288 ? -6.986 9.731 -9.923 1.00 91.06 288 ILE A C 1
ATOM 2170 O O . ILE A 1 288 ? -7.477 10.423 -9.030 1.00 91.06 288 ILE A O 1
ATOM 2174 N N . PHE A 1 289 ? -6.996 10.112 -11.204 1.00 92.06 289 PHE A N 1
ATOM 2175 C CA . PHE A 1 289 ? -7.334 11.465 -11.648 1.00 92.06 289 PHE A CA 1
ATOM 2176 C C . PHE A 1 289 ? -8.648 11.559 -12.434 1.00 92.06 289 PHE A C 1
ATOM 2178 O O . PHE A 1 289 ? -8.960 12.616 -12.992 1.00 92.06 289 PHE A O 1
ATOM 2185 N N . ALA A 1 290 ? -9.439 10.483 -12.453 1.00 88.88 290 ALA A N 1
ATOM 2186 C CA . ALA A 1 290 ? -10.723 10.404 -13.153 1.00 88.88 290 ALA A CA 1
ATOM 2187 C C . ALA A 1 290 ? -10.633 10.783 -14.647 1.00 88.88 290 ALA A C 1
ATOM 2189 O O . ALA A 1 290 ? -11.545 11.405 -15.189 1.00 88.88 290 ALA A O 1
ATOM 2190 N N . GLY A 1 291 ? -9.517 10.451 -15.308 1.00 87.06 291 GLY A N 1
ATOM 2191 C CA . GLY A 1 291 ? -9.318 10.688 -16.743 1.00 87.06 291 GLY A CA 1
ATOM 2192 C C . GLY A 1 291 ? -8.985 12.138 -17.117 1.00 87.06 291 GLY A C 1
ATOM 2193 O O . GLY A 1 291 ? -8.998 12.493 -18.292 1.00 87.06 291 GLY A O 1
ATOM 2194 N N . GLN A 1 292 ? -8.706 13.008 -16.144 1.00 92.12 292 GLN A N 1
ATOM 2195 C CA . GLN A 1 292 ? -8.402 14.414 -16.415 1.00 92.12 292 GLN A CA 1
ATOM 2196 C C . GLN A 1 292 ? -7.009 14.574 -17.044 1.00 92.12 292 GLN A C 1
ATOM 2198 O O . GLN A 1 292 ? -5.993 14.442 -16.362 1.00 92.12 292 GLN A O 1
ATOM 2203 N N . SER A 1 293 ? -6.969 14.961 -18.321 1.00 94.31 293 SER A N 1
ATOM 2204 C CA . SER A 1 293 ? -5.742 15.091 -19.127 1.00 94.31 293 SER A CA 1
ATOM 2205 C C . SER A 1 293 ? -4.683 16.033 -18.550 1.00 94.31 293 SER A C 1
ATOM 2207 O O . SER A 1 293 ? -3.499 15.828 -18.781 1.00 94.31 293 SER A O 1
ATOM 2209 N N . ARG A 1 294 ? -5.063 17.033 -17.742 1.00 96.69 294 ARG A N 1
ATOM 2210 C CA . ARG A 1 294 ? -4.092 17.924 -17.074 1.00 96.69 294 ARG A CA 1
ATOM 2211 C C . ARG A 1 294 ? -3.147 17.202 -16.103 1.00 96.69 294 ARG A C 1
ATOM 2213 O O . ARG A 1 294 ? -2.136 17.774 -15.711 1.00 96.69 294 ARG A O 1
ATOM 2220 N N . TYR A 1 295 ? -3.508 15.991 -15.681 1.00 97.81 295 TYR A N 1
ATOM 2221 C CA . TYR A 1 295 ? -2.716 15.135 -14.798 1.00 97.81 295 TYR A CA 1
ATOM 2222 C C . TYR A 1 295 ? -2.035 13.983 -15.550 1.00 97.81 295 TYR A C 1
ATOM 2224 O O . TYR A 1 295 ? -1.310 13.202 -14.937 1.00 97.81 295 TYR A O 1
ATOM 2232 N N . ASP A 1 296 ? -2.247 13.879 -16.863 1.00 98.06 296 ASP A N 1
ATOM 2233 C CA . ASP A 1 296 ? -1.522 12.948 -17.715 1.00 98.06 296 ASP A CA 1
ATOM 2234 C C . ASP A 1 296 ? -0.193 13.575 -18.133 1.00 98.06 296 ASP A C 1
ATOM 2236 O O . ASP A 1 296 ? -0.137 14.491 -18.955 1.00 98.06 296 ASP A O 1
ATOM 2240 N N . ARG A 1 297 ? 0.898 13.102 -17.531 1.00 98.62 297 ARG A N 1
ATOM 2241 C CA . ARG A 1 297 ? 2.253 13.575 -17.843 1.00 98.62 297 ARG A CA 1
ATOM 2242 C C . ARG A 1 297 ? 2.981 12.632 -18.805 1.00 98.62 297 ARG A C 1
ATOM 2244 O O . ARG A 1 297 ? 4.135 12.901 -19.153 1.00 98.62 297 ARG A O 1
ATOM 2251 N N . GLY A 1 298 ? 2.294 11.582 -19.255 1.00 98.50 298 GLY A N 1
ATOM 2252 C CA . GLY A 1 298 ? 2.714 10.658 -20.293 1.00 98.50 298 GLY A CA 1
ATOM 2253 C C . GLY A 1 298 ? 3.843 9.703 -19.913 1.00 98.50 298 GLY A C 1
ATOM 2254 O O . GLY A 1 298 ? 4.404 9.718 -18.814 1.00 98.50 298 GLY A O 1
ATOM 2255 N N . VAL A 1 299 ? 4.202 8.872 -20.893 1.00 98.75 299 VAL A N 1
ATOM 2256 C CA . VAL A 1 299 ? 5.369 7.992 -20.825 1.00 98.75 299 VAL A CA 1
ATOM 2257 C C . VAL A 1 299 ? 6.634 8.785 -21.158 1.00 98.75 299 VAL A C 1
ATOM 2259 O O . VAL A 1 299 ? 6.713 9.427 -22.208 1.00 98.75 299 VAL A O 1
ATOM 2262 N N . LYS A 1 300 ? 7.659 8.713 -20.304 1.00 98.62 300 LYS A N 1
ATOM 2263 C CA . LYS A 1 300 ? 8.922 9.451 -20.486 1.00 98.62 300 LYS A CA 1
ATOM 2264 C C . LYS A 1 300 ? 10.130 8.528 -20.567 1.00 98.62 300 LYS A C 1
ATOM 2266 O O . LYS A 1 300 ? 10.147 7.417 -20.049 1.00 98.62 300 LYS A O 1
ATOM 2271 N N . ARG A 1 301 ? 11.182 9.013 -21.225 1.00 98.56 301 ARG A N 1
ATOM 2272 C CA . ARG A 1 301 ? 12.445 8.291 -21.425 1.00 98.56 301 ARG A CA 1
ATOM 2273 C C . ARG A 1 301 ? 13.539 8.864 -20.539 1.00 98.56 301 ARG A C 1
ATOM 2275 O O . ARG A 1 301 ? 13.901 10.027 -20.699 1.00 98.56 301 ARG A O 1
ATOM 2282 N N . GLN A 1 302 ? 14.115 8.041 -19.666 1.00 97.94 302 GLN A N 1
ATOM 2283 C CA . GLN A 1 302 ? 15.193 8.452 -18.760 1.00 97.94 302 GLN A CA 1
ATOM 2284 C C . GLN A 1 302 ? 16.272 7.370 -18.600 1.00 97.94 302 GLN A C 1
ATOM 2286 O O . GLN A 1 302 ? 16.020 6.180 -18.785 1.00 97.94 302 GLN A O 1
ATOM 2291 N N . SER A 1 303 ? 17.504 7.774 -18.283 1.00 97.00 303 SER A N 1
ATOM 2292 C CA . SER A 1 303 ? 18.630 6.855 -18.046 1.00 97.00 303 SER A CA 1
ATOM 2293 C C . SER A 1 303 ? 18.727 6.493 -16.562 1.00 97.00 303 SER A C 1
ATOM 2295 O O . SER A 1 303 ? 19.628 6.947 -15.863 1.00 97.00 303 SER A O 1
ATOM 2297 N N . LEU A 1 304 ? 17.772 5.702 -16.068 1.00 98.19 304 LEU A N 1
ATOM 2298 C CA . LEU A 1 304 ? 17.692 5.331 -14.652 1.00 98.19 304 LEU A CA 1
ATOM 2299 C C . LEU A 1 304 ? 18.517 4.077 -14.348 1.00 98.19 304 LEU A C 1
ATOM 2301 O O . LEU A 1 304 ? 18.478 3.094 -15.094 1.00 98.19 304 LEU A O 1
ATOM 2305 N N . GLY A 1 305 ? 19.244 4.091 -13.226 1.00 98.31 305 GLY A N 1
ATOM 2306 C CA . GLY A 1 305 ? 20.108 2.980 -12.810 1.00 98.31 305 GLY A CA 1
ATOM 2307 C C . GLY A 1 305 ? 19.340 1.677 -12.568 1.00 98.31 305 GLY A C 1
ATOM 2308 O O . GLY A 1 305 ? 19.786 0.619 -13.006 1.00 98.31 305 GLY A O 1
ATOM 2309 N N . VAL A 1 306 ? 18.152 1.757 -11.957 1.00 98.56 306 VAL A N 1
ATOM 2310 C CA . VAL A 1 306 ? 17.289 0.588 -11.716 1.00 98.56 306 VAL A CA 1
ATOM 2311 C C . VAL A 1 306 ? 16.804 -0.039 -13.023 1.00 98.56 306 VAL A C 1
ATOM 2313 O O . VAL A 1 306 ? 16.944 -1.243 -13.218 1.00 98.56 306 VAL A O 1
ATOM 2316 N N . LEU A 1 307 ? 16.378 0.775 -13.994 1.00 98.81 307 LEU A N 1
ATOM 2317 C CA . LEU A 1 307 ? 16.002 0.280 -15.320 1.00 98.81 307 LEU A CA 1
ATOM 2318 C C . LEU A 1 307 ? 17.215 -0.224 -16.111 1.00 98.81 307 LEU A C 1
ATOM 2320 O O . LEU A 1 307 ? 17.089 -1.158 -16.898 1.00 98.81 307 LEU A O 1
ATOM 2324 N N . SER A 1 308 ? 18.403 0.352 -15.895 1.00 98.69 308 SER A N 1
ATOM 2325 C CA . SER A 1 308 ? 19.649 -0.133 -16.504 1.00 98.69 308 SER A CA 1
ATOM 2326 C C . SER A 1 308 ? 19.995 -1.542 -16.031 1.00 98.69 308 SER A C 1
ATOM 2328 O O . SER A 1 308 ? 20.450 -2.349 -16.846 1.00 98.69 308 SER A O 1
ATOM 2330 N N . GLY A 1 309 ? 19.782 -1.811 -14.737 1.00 98.56 309 GLY A N 1
ATOM 2331 C CA . GLY A 1 309 ? 19.939 -3.119 -14.108 1.00 98.56 309 GLY A CA 1
ATOM 2332 C C . GLY A 1 309 ? 18.870 -4.108 -14.556 1.00 98.56 309 GLY A C 1
ATOM 2333 O O . GLY A 1 309 ? 19.219 -5.207 -14.977 1.00 98.56 309 GLY A O 1
ATOM 2334 N N . ALA A 1 310 ? 17.596 -3.714 -14.572 1.00 98.69 310 ALA A N 1
ATOM 2335 C CA . ALA A 1 310 ? 16.508 -4.575 -15.036 1.00 98.69 310 ALA A CA 1
ATOM 2336 C C . ALA A 1 310 ? 16.696 -4.990 -16.504 1.00 98.69 310 ALA A C 1
ATOM 2338 O O . ALA A 1 310 ? 16.675 -6.178 -16.816 1.00 98.69 310 ALA A O 1
ATOM 2339 N N . HIS A 1 311 ? 17.024 -4.041 -17.389 1.00 98.69 311 HIS A N 1
ATOM 2340 C CA . HIS A 1 311 ? 17.321 -4.331 -18.797 1.00 98.69 311 HIS A CA 1
ATOM 2341 C C . HIS A 1 311 ? 18.627 -5.102 -19.033 1.00 98.69 311 HIS A C 1
ATOM 2343 O O . HIS A 1 311 ? 18.881 -5.531 -20.154 1.00 98.69 311 HIS A O 1
ATOM 2349 N N . SER A 1 312 ? 19.474 -5.284 -18.013 1.00 98.44 312 SER A N 1
ATOM 2350 C CA . SER A 1 312 ? 20.593 -6.233 -18.108 1.00 98.44 312 SER A CA 1
ATOM 2351 C C . SER A 1 312 ? 20.155 -7.687 -17.905 1.00 98.44 312 SER A C 1
ATOM 2353 O O . SER A 1 312 ? 20.947 -8.591 -18.149 1.00 98.44 312 SER A O 1
ATOM 2355 N N . GLN A 1 313 ? 18.923 -7.909 -17.432 1.00 98.50 313 GLN A N 1
ATOM 2356 C CA . GLN A 1 313 ? 18.384 -9.229 -17.109 1.00 98.50 313 GLN A CA 1
ATOM 2357 C C . GLN A 1 313 ? 17.203 -9.619 -18.004 1.00 98.50 313 GLN A C 1
ATOM 2359 O O . GLN A 1 313 ? 17.104 -10.779 -18.388 1.00 98.50 313 GLN A O 1
ATOM 2364 N N . ILE A 1 314 ? 16.306 -8.674 -18.309 1.00 98.25 314 ILE A N 1
ATOM 2365 C CA . ILE A 1 314 ? 15.037 -8.935 -19.003 1.00 98.25 314 ILE A CA 1
ATOM 2366 C C . ILE A 1 314 ? 14.679 -7.812 -19.990 1.00 98.25 314 ILE A C 1
ATOM 2368 O O . ILE A 1 314 ? 15.247 -6.721 -19.957 1.00 98.25 314 ILE A O 1
ATOM 2372 N N . SER A 1 315 ? 13.714 -8.057 -20.878 1.00 97.44 315 SER A N 1
ATOM 2373 C CA . SER A 1 315 ? 13.331 -7.117 -21.943 1.00 97.44 315 SER A CA 1
ATOM 2374 C C . SER A 1 315 ? 12.256 -6.101 -21.539 1.00 97.44 315 SER A C 1
ATOM 2376 O O . SER A 1 315 ? 12.233 -5.002 -22.098 1.00 97.44 315 SER A O 1
ATOM 2378 N N . THR A 1 316 ? 11.382 -6.440 -20.586 1.00 98.75 316 THR A N 1
ATOM 2379 C CA . THR A 1 316 ? 10.226 -5.616 -20.197 1.00 98.75 316 THR A CA 1
ATOM 2380 C C . THR A 1 316 ? 10.435 -5.031 -18.805 1.00 98.75 316 THR A C 1
ATOM 2382 O O . THR A 1 316 ? 10.288 -5.714 -17.798 1.00 98.75 316 THR A O 1
ATOM 2385 N N . ALA A 1 317 ? 10.777 -3.749 -18.745 1.00 98.81 317 ALA A N 1
ATOM 2386 C CA . ALA A 1 317 ? 10.967 -3.010 -17.500 1.00 98.81 317 ALA A CA 1
ATOM 2387 C C . ALA A 1 317 ? 10.394 -1.591 -17.597 1.00 98.81 317 ALA A C 1
ATOM 2389 O O . ALA A 1 317 ? 10.572 -0.919 -18.622 1.00 98.81 317 ALA A O 1
ATOM 2390 N N . VAL A 1 318 ? 9.734 -1.142 -16.529 1.00 98.94 318 VAL A N 1
ATOM 2391 C CA . VAL A 1 318 ? 9.182 0.213 -16.371 1.00 98.94 318 VAL A CA 1
ATOM 2392 C C . VAL A 1 318 ? 9.392 0.708 -14.938 1.00 98.94 318 VAL A C 1
ATOM 2394 O O . VAL A 1 318 ? 9.588 -0.090 -14.018 1.00 98.94 318 VAL A O 1
ATOM 2397 N N . LEU A 1 319 ? 9.354 2.023 -14.749 1.00 98.88 319 LEU A N 1
ATOM 2398 C CA . LEU A 1 319 ? 9.255 2.655 -13.437 1.00 98.88 319 LEU A CA 1
ATOM 2399 C C . LEU A 1 319 ? 8.029 3.564 -13.423 1.00 98.88 319 LEU A C 1
ATOM 2401 O O . LEU A 1 319 ? 7.809 4.303 -14.374 1.00 98.88 319 LEU A O 1
ATOM 2405 N N . VAL A 1 320 ? 7.222 3.477 -12.379 1.00 98.94 320 VAL A N 1
ATOM 2406 C CA . VAL A 1 320 ? 5.952 4.188 -12.242 1.00 98.94 320 VAL A CA 1
ATOM 2407 C C . VAL A 1 320 ? 6.117 5.314 -11.237 1.00 98.94 320 VAL A C 1
ATOM 2409 O O . VAL A 1 320 ? 6.530 5.047 -10.119 1.00 98.94 320 VAL A O 1
ATOM 2412 N N . GLU A 1 321 ? 5.772 6.535 -11.631 1.00 98.75 321 GLU A N 1
ATOM 2413 C CA . GLU A 1 321 ? 5.583 7.686 -10.746 1.00 98.75 321 GLU A CA 1
ATOM 2414 C C . GLU A 1 321 ? 4.072 7.931 -10.625 1.00 98.75 321 GLU A C 1
ATOM 2416 O O . GLU A 1 321 ? 3.468 8.586 -11.484 1.00 98.75 321 GLU A O 1
ATOM 2421 N N . GLY A 1 322 ? 3.437 7.349 -9.603 1.00 97.88 322 GLY A N 1
ATOM 2422 C CA . GLY A 1 322 ? 1.972 7.263 -9.516 1.00 97.88 322 GLY A CA 1
ATOM 2423 C C . GLY A 1 322 ? 1.278 8.623 -9.385 1.00 97.88 322 GLY A C 1
ATOM 2424 O O . GLY A 1 322 ? 0.317 8.927 -10.097 1.00 97.88 322 GLY A O 1
ATOM 2425 N N . PHE A 1 323 ? 1.784 9.466 -8.486 1.00 98.44 323 PHE A N 1
ATOM 2426 C CA . PHE A 1 323 ? 1.318 10.834 -8.257 1.00 98.44 323 PHE A CA 1
ATOM 2427 C C . PHE A 1 323 ? 2.388 11.666 -7.541 1.00 98.44 323 PHE A C 1
ATOM 2429 O O . PHE A 1 323 ? 3.376 11.122 -7.051 1.00 98.44 323 PHE A O 1
ATOM 2436 N N . PHE A 1 324 ? 2.182 12.983 -7.438 1.00 98.44 324 PHE A N 1
ATOM 2437 C CA . PHE A 1 324 ? 3.048 13.868 -6.648 1.00 98.44 324 PHE A CA 1
ATOM 2438 C C . PHE A 1 324 ? 2.587 13.890 -5.193 1.00 98.44 324 PHE A C 1
ATOM 2440 O O . PHE A 1 324 ? 1.432 14.250 -4.9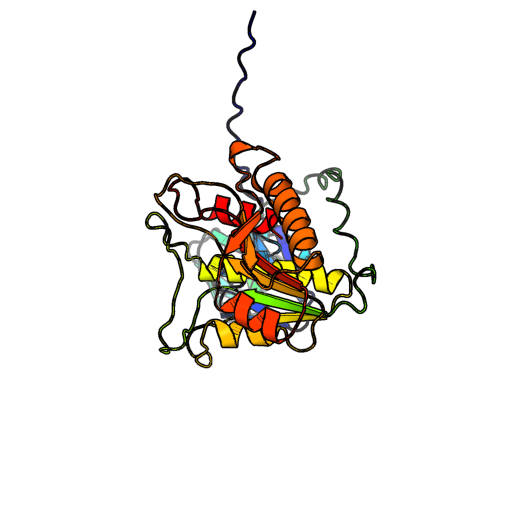29 1.00 98.44 324 PHE A O 1
ATOM 2447 N N . LEU A 1 325 ? 3.465 13.511 -4.261 1.00 97.38 325 LEU A N 1
ATOM 2448 C CA . LEU A 1 325 ? 3.133 13.383 -2.838 1.00 97.38 325 LEU A CA 1
ATOM 2449 C C . LEU A 1 325 ? 3.364 14.659 -2.023 1.00 97.38 325 LEU A C 1
ATOM 2451 O O . LEU A 1 325 ? 2.837 14.760 -0.920 1.00 97.38 325 LEU A O 1
ATOM 2455 N N . ASP A 1 326 ? 4.146 15.611 -2.532 1.00 96.12 326 ASP A N 1
ATOM 2456 C CA . ASP A 1 326 ? 4.548 16.835 -1.837 1.00 96.12 326 ASP A CA 1
ATOM 2457 C C . ASP A 1 326 ? 3.491 17.954 -1.742 1.00 96.12 326 ASP A C 1
ATOM 2459 O O . ASP A 1 326 ? 3.646 18.801 -0.856 1.00 96.12 326 ASP A O 1
ATOM 2463 N N . PRO A 1 327 ? 2.386 17.997 -2.525 1.00 96.38 327 PRO A N 1
ATOM 2464 C CA . PRO A 1 327 ? 1.415 19.066 -2.354 1.00 96.38 327 PRO A CA 1
ATOM 2465 C C . PRO A 1 327 ? 0.727 19.042 -0.988 1.00 96.38 327 PRO A C 1
ATOM 2467 O O . PRO A 1 327 ? 0.351 17.991 -0.465 1.00 96.38 327 PRO A O 1
ATOM 2470 N N . SER A 1 328 ? 0.473 20.226 -0.427 1.00 90.50 328 SER A N 1
ATOM 2471 C CA . SER A 1 328 ? -0.168 20.379 0.893 1.00 90.50 328 SER A CA 1
ATOM 2472 C C . SER A 1 328 ? -1.572 19.771 0.966 1.00 90.50 328 SER A C 1
ATOM 2474 O O . SER A 1 328 ? -2.030 19.369 2.035 1.00 90.50 328 SER A O 1
ATOM 2476 N N . ASN A 1 329 ? -2.257 19.666 -0.176 1.00 87.25 329 ASN A N 1
ATOM 2477 C CA . ASN A 1 329 ? -3.579 19.057 -0.270 1.00 87.25 329 ASN A CA 1
ATOM 2478 C C . ASN A 1 329 ? -3.548 17.519 -0.352 1.00 87.25 329 ASN A C 1
ATOM 2480 O O . ASN A 1 329 ? -4.618 16.905 -0.358 1.00 87.25 329 ASN A O 1
ATOM 2484 N N . VAL A 1 330 ? -2.371 16.891 -0.433 1.00 90.00 330 VAL A N 1
ATOM 2485 C CA . VAL A 1 330 ? -2.194 15.436 -0.335 1.00 90.00 330 VAL A CA 1
ATOM 2486 C C . VAL A 1 330 ? -2.096 15.067 1.139 1.00 90.00 330 VAL A C 1
ATOM 2488 O O . VAL A 1 330 ? -1.022 14.901 1.706 1.00 90.00 330 VAL A O 1
ATOM 2491 N N . THR A 1 331 ? -3.256 14.984 1.789 1.00 84.56 331 THR A N 1
ATOM 2492 C CA . THR A 1 331 ? -3.371 14.483 3.164 1.00 84.56 331 THR A CA 1
ATOM 2493 C C . THR A 1 331 ? -3.151 12.972 3.207 1.00 84.56 331 THR A C 1
ATOM 2495 O O . THR A 1 331 ? -3.270 12.296 2.186 1.00 84.56 331 THR A O 1
ATOM 2498 N N . ARG A 1 332 ? -2.923 12.407 4.402 1.00 83.00 332 ARG A N 1
ATOM 2499 C CA . ARG A 1 332 ? -2.820 10.947 4.565 1.00 83.00 332 ARG A CA 1
ATOM 2500 C C . ARG A 1 332 ? -4.044 10.212 4.013 1.00 83.00 332 ARG A C 1
ATOM 2502 O O . ARG A 1 332 ? -3.880 9.269 3.254 1.00 83.00 332 ARG A O 1
ATOM 2509 N N . ALA A 1 333 ? -5.250 10.694 4.311 1.00 63.72 333 ALA A N 1
ATOM 2510 C CA . ALA A 1 333 ? -6.486 10.091 3.809 1.00 63.72 333 ALA A CA 1
ATOM 2511 C C . ALA A 1 333 ? -6.587 10.135 2.274 1.00 63.72 333 ALA A C 1
ATOM 2513 O O . ALA A 1 333 ? -7.050 9.182 1.652 1.00 63.72 333 ALA A O 1
ATOM 2514 N N . LYS A 1 334 ? -6.136 11.231 1.651 1.00 74.69 334 LYS A N 1
ATOM 2515 C CA . LYS A 1 334 ? -6.125 11.355 0.191 1.00 74.69 334 LYS A CA 1
ATOM 2516 C C . LYS A 1 334 ? -5.068 10.452 -0.446 1.00 74.69 334 LYS A C 1
ATOM 2518 O O . LYS A 1 334 ? -5.363 9.804 -1.443 1.00 74.69 334 LYS A O 1
ATOM 2523 N N . ALA A 1 335 ? -3.877 10.375 0.145 1.00 81.56 335 ALA A N 1
ATOM 2524 C CA . ALA A 1 335 ? -2.840 9.444 -0.285 1.00 81.56 335 ALA A CA 1
ATOM 2525 C C . ALA A 1 335 ? -3.331 7.992 -0.186 1.00 81.56 335 ALA A C 1
ATOM 2527 O O . ALA A 1 335 ? -3.204 7.249 -1.148 1.00 81.56 335 ALA A O 1
ATOM 2528 N N . ASP A 1 336 ? -3.990 7.613 0.912 1.00 77.75 336 ASP A N 1
ATOM 2529 C CA . ASP A 1 336 ? -4.565 6.274 1.092 1.00 77.75 336 ASP A CA 1
ATOM 2530 C C . ASP A 1 336 ? -5.593 5.924 -0.004 1.00 77.75 336 ASP A C 1
ATOM 2532 O O . ASP A 1 336 ? -5.625 4.789 -0.484 1.00 77.75 336 ASP A O 1
ATOM 2536 N N . GLN A 1 337 ? -6.419 6.896 -0.416 1.00 78.44 337 GLN A N 1
ATOM 2537 C CA . GLN A 1 337 ? -7.363 6.743 -1.528 1.00 78.44 337 GLN A CA 1
ATOM 2538 C C . GLN A 1 337 ? -6.642 6.578 -2.872 1.00 78.44 337 GLN A C 1
ATOM 2540 O O . GLN A 1 337 ? -7.050 5.761 -3.696 1.00 78.44 337 GLN A O 1
ATOM 2545 N N . TRP A 1 338 ? -5.593 7.360 -3.117 1.00 89.31 338 TRP A N 1
ATOM 2546 C CA . TRP A 1 338 ? -4.833 7.298 -4.364 1.00 89.31 338 TRP A CA 1
ATOM 2547 C C . TRP A 1 338 ? -4.003 6.024 -4.480 1.00 89.31 338 TRP A C 1
ATOM 2549 O O . TRP A 1 338 ? -4.017 5.413 -5.539 1.00 89.31 338 TRP A O 1
ATOM 2559 N N . VAL A 1 339 ? -3.407 5.553 -3.387 1.00 88.56 339 VAL A N 1
ATOM 2560 C CA . VAL A 1 339 ? -2.709 4.263 -3.319 1.00 88.56 339 VAL A CA 1
ATOM 2561 C C . VAL A 1 339 ? -3.659 3.088 -3.607 1.00 88.56 339 VAL A C 1
ATOM 2563 O O . VAL A 1 339 ? -3.262 2.114 -4.241 1.00 88.56 339 VAL A O 1
ATOM 2566 N N . GLU A 1 340 ? -4.924 3.156 -3.173 1.00 80.88 340 GLU A N 1
ATOM 2567 C CA . GLU A 1 340 ? -5.952 2.169 -3.555 1.00 80.88 340 GLU A CA 1
ATOM 2568 C C . GLU A 1 340 ? -6.325 2.258 -5.036 1.00 80.88 340 GLU A C 1
ATOM 2570 O O . GLU A 1 340 ? -6.586 1.243 -5.670 1.00 80.88 340 GLU A O 1
ATOM 2575 N N . ALA A 1 341 ? -6.379 3.466 -5.593 1.00 81.19 341 ALA A N 1
ATOM 2576 C CA . ALA A 1 341 ? -6.710 3.661 -6.998 1.00 81.19 341 ALA A CA 1
ATOM 2577 C C . ALA A 1 341 ? -5.562 3.269 -7.945 1.00 81.19 341 ALA A C 1
ATOM 2579 O O . ALA A 1 341 ? -5.842 2.871 -9.078 1.00 81.19 341 ALA A O 1
ATOM 2580 N N . GLU A 1 342 ? -4.317 3.411 -7.488 1.00 94.50 342 GLU A N 1
ATOM 2581 C CA . GLU A 1 342 ? -3.085 3.039 -8.187 1.00 94.50 342 GLU A CA 1
ATOM 2582 C C . GLU A 1 342 ? -2.921 1.523 -8.339 1.00 94.50 342 GLU A C 1
ATOM 2584 O O . GLU A 1 342 ? -2.494 1.065 -9.400 1.00 94.50 342 GLU A O 1
ATOM 2589 N N . ALA A 1 343 ? -3.268 0.763 -7.295 1.00 83.44 343 ALA A N 1
ATOM 2590 C CA . ALA A 1 343 ? -3.196 -0.698 -7.274 1.00 83.44 343 ALA A CA 1
ATOM 2591 C C . ALA A 1 343 ? -4.315 -1.372 -8.096 1.00 83.44 343 ALA A C 1
ATOM 2593 O O . ALA A 1 343 ? -4.000 -2.388 -8.758 1.00 83.44 343 ALA A O 1
#

Radius of gyration: 24.38 Å; Cα contacts (8 Å, |Δi|>4): 771; chains: 1; bounding box: 57×50×72 Å

Nearest PDB structures (foldseek):
  5emi-assembly1_A  TM=8.153E-01  e=7.333E-12  Nostoc punctiforme PCC 73102
  5j72-assembly1_A  TM=7.757E-01  e=1.542E-10  Clostridioides difficile 630
  6biq-assembly4_C  TM=4.382E-01  e=5.514E-07  Trichomonas vaginalis
  2kt8-assembly1_A  TM=9.140E-01  e=5.972E-04  Clostridium perfringens
  2krs-assembly1_A  TM=8.953E-01  e=1.750E-03  Clostridium perfringens

Mean predicted aligned error: 14.54 Å

Secondary structure (DSSP, 8-state):
-------------PPPPEEEEE-SSSEEEESSTT--EEEEE-TT-EEEEEEEETTEEEEEETTEEEEEEGGGEEEE---EEEE-SSEEEEESSSSTTSPEEEEEETT-EEEEEEEETTEEEEE-SSSEEEEEGGGEEEE-------------S--S--TT--TTTT-EEEEEE--EE-SSS-EE--SB-TTT--BHHHHHHHHHHHHHHHHHHTT-EEEEE---TTPPP--HHHHHGGGTT-SEEEEEEEE-SSSS---EEEEEETTT--HHHHHHHHHHHHHHHHHHSTT-GGGEEEEEEE--HHHHHHTTT-S-EEEEEEEE--STT--HHHHHHHHHHH-

pLDDT: mean 85.8, std 19.07, range [25.2, 98.94]